Protein AF-A0A1Q8ZYP6-F1 (afdb_monomer)

Secondary structure (DSSP, 8-state):
--S-TTTTTTEEEEEEEPTTSS-EEEEEEE-STT--EEEEE-SS------SS------SS------SS------SS------SS-EEEEES--GGGTTT---PPTTSTHHHHHHHHHHHT---SS----EEEEESS------SS------SS------SS------SS------SS------SS------SSEEEEEETTEEEEEETTS-EEEE-S------S-----

Solvent-accessible surface area (backbone atoms only — not comparable to full-atom values): 16659 Å² total; per-residue (Å²): 124,101,66,65,79,72,86,47,74,52,54,49,76,54,70,48,70,40,80,99,58,86,59,44,37,36,43,34,42,34,66,45,88,96,61,64,40,81,46,81,45,59,77,80,73,83,85,86,88,70,95,79,82,84,85,87,86,71,96,75,55,87,71,86,88,75,98,81,80,87,85,86,85,69,97,74,85,84,88,85,87,72,68,48,63,47,78,49,77,47,72,88,48,82,92,47,72,88,71,66,79,75,72,64,91,91,60,68,55,60,59,52,50,25,54,56,53,56,77,66,70,82,69,94,74,52,84,44,52,81,45,81,47,65,64,72,86,86,85,86,87,75,93,85,77,90,86,85,88,73,95,82,78,88,87,88,88,73,95,73,87,87,87,86,87,70,101,66,90,86,86,86,86,74,94,84,79,86,86,86,88,70,96,72,86,88,87,84,89,70,84,58,65,47,76,48,79,57,92,82,27,38,40,39,40,40,70,87,69,54,74,47,80,48,48,95,74,83,87,85,84,66,101,72,81,87,90,128

pLDDT: mean 86.48, std 12.46, range [45.75, 98.44]

InterPro domains:
  IPR054030 Gp5/Type VI secretion system Vgr, C-terminal trimerisation domain [PF22178] (12-92)

Nearest PDB structures (foldseek):
  6h3n-assembly1_B  TM=5.385E-01  e=9.749E-08  Pseudomonas aeruginosa PAO1
  7z4b-assembly1_EA  TM=2.232E-01  e=1.076E-01  Escherichia phage vB_EcoP_SU10

Structure (mmCIF, N/CA/C/O backbone):
data_AF-A0A1Q8ZYP6-F1
#
_entry.id   AF-A0A1Q8ZYP6-F1
#
loop_
_atom_site.group_PDB
_atom_site.id
_atom_site.type_symbol
_atom_site.label_atom_id
_atom_site.label_alt_id
_atom_site.label_comp_id
_atom_site.label_asym_id
_atom_site.label_entity_id
_atom_site.label_seq_id
_atom_site.pdbx_PDB_ins_code
_atom_site.Cartn_x
_atom_site.Cartn_y
_atom_site.Cartn_z
_atom_site.occupancy
_atom_site.B_iso_or_equiv
_atom_site.auth_seq_id
_atom_site.auth_comp_id
_atom_site.auth_asym_id
_atom_site.auth_atom_id
_atom_site.pdbx_PDB_model_num
ATOM 1 N N . MET A 1 1 ? -30.809 -8.154 46.762 1.00 60.69 1 MET A N 1
ATOM 2 C CA . MET A 1 1 ? -29.443 -8.014 46.214 1.00 60.69 1 MET A CA 1
ATOM 3 C C . MET A 1 1 ? -29.401 -8.719 44.864 1.00 60.69 1 MET A C 1
ATOM 5 O O . MET A 1 1 ? -30.009 -9.775 44.770 1.00 60.69 1 MET A O 1
ATOM 9 N N . PRO A 1 2 ? -28.775 -8.151 43.820 1.00 72.81 2 PRO A N 1
ATOM 10 C CA . PRO A 1 2 ? -28.744 -8.742 42.474 1.00 72.81 2 PRO A CA 1
ATOM 11 C C . PRO A 1 2 ? -27.883 -10.014 42.342 1.00 72.81 2 PRO A C 1
ATOM 13 O O . PRO A 1 2 ? -27.975 -10.680 41.314 1.00 72.81 2 PRO A O 1
ATOM 16 N N . TYR A 1 3 ? -27.078 -10.345 43.357 1.00 78.44 3 TYR A N 1
ATOM 17 C CA . TYR A 1 3 ? -26.270 -11.563 43.443 1.00 78.44 3 TYR A CA 1
ATOM 18 C C . TYR A 1 3 ? -26.328 -12.146 44.864 1.00 78.44 3 TYR A C 1
ATOM 20 O O . TYR A 1 3 ? -26.452 -11.391 45.833 1.00 78.44 3 TYR A O 1
ATOM 28 N N . ASP A 1 4 ? -26.217 -13.473 44.976 1.00 80.69 4 ASP A N 1
ATOM 29 C CA . ASP A 1 4 ? -26.298 -14.199 46.248 1.00 80.69 4 ASP A CA 1
ATOM 30 C C . ASP A 1 4 ? -24.969 -14.183 47.022 1.00 80.69 4 ASP A C 1
ATOM 32 O O . ASP A 1 4 ? -23.876 -14.299 46.450 1.00 80.69 4 ASP A O 1
ATOM 36 N N . LEU A 1 5 ? -25.077 -14.072 48.348 1.00 76.38 5 LEU A N 1
ATOM 37 C CA . LEU A 1 5 ? -23.975 -14.217 49.301 1.00 76.38 5 LEU A CA 1
ATOM 38 C C . LEU A 1 5 ? -23.931 -15.658 49.840 1.00 76.38 5 LEU A C 1
ATOM 40 O O . LEU A 1 5 ? -24.984 -16.285 49.955 1.00 76.38 5 LEU A O 1
ATOM 44 N N . PRO A 1 6 ? -22.746 -16.196 50.194 1.00 80.44 6 PRO A N 1
ATOM 45 C CA . PRO A 1 6 ? -21.434 -15.535 50.266 1.00 80.44 6 PRO A CA 1
ATOM 46 C C . PRO A 1 6 ? -20.612 -15.588 48.967 1.00 80.44 6 PRO A C 1
ATOM 48 O O . PRO A 1 6 ? -19.521 -15.027 48.919 1.00 80.44 6 PRO A O 1
ATOM 51 N N . ALA A 1 7 ? -21.111 -16.248 47.919 1.00 79.94 7 ALA A N 1
ATOM 52 C CA . ALA A 1 7 ? -20.354 -16.508 46.691 1.00 79.94 7 ALA A CA 1
ATOM 53 C C . ALA A 1 7 ? -19.883 -15.238 45.950 1.00 79.94 7 ALA A C 1
ATOM 55 O O . ALA A 1 7 ? -18.897 -15.295 45.228 1.00 79.94 7 ALA A O 1
ATOM 56 N N . ASN A 1 8 ? -20.558 -14.098 46.135 1.00 79.88 8 ASN A N 1
ATOM 57 C CA . ASN A 1 8 ? -20.222 -12.816 45.500 1.00 79.88 8 ASN A CA 1
ATOM 58 C C . ASN A 1 8 ? -19.789 -11.749 46.522 1.00 79.88 8 ASN A C 1
ATOM 60 O O . ASN A 1 8 ? -20.080 -10.568 46.351 1.00 79.88 8 ASN A O 1
ATOM 64 N N . LYS A 1 9 ? -19.137 -12.167 47.616 1.00 85.69 9 LYS A N 1
ATOM 65 C CA . LYS A 1 9 ? -18.740 -11.286 48.733 1.00 85.69 9 LYS A CA 1
ATOM 66 C C . LYS A 1 9 ? -17.783 -10.145 48.347 1.00 85.69 9 LYS A C 1
ATOM 68 O O . LYS A 1 9 ? -17.693 -9.180 49.095 1.00 85.69 9 LYS A O 1
ATOM 73 N N . THR A 1 10 ? -17.088 -10.259 47.217 1.00 87.94 10 THR A N 1
ATOM 74 C CA . THR A 1 10 ? -16.121 -9.283 46.67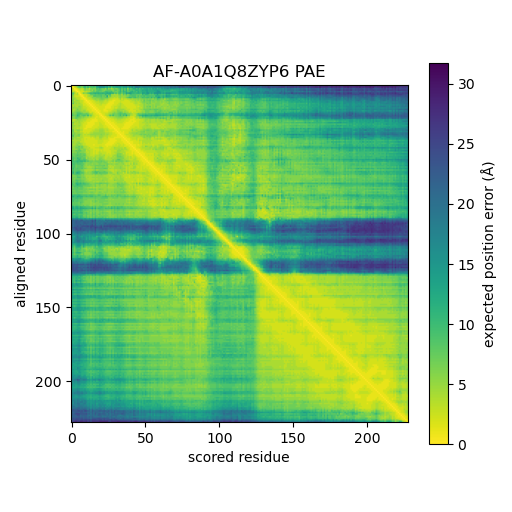9 1.00 87.94 10 THR A CA 1
ATOM 75 C C . THR A 1 10 ? -16.707 -8.375 45.594 1.00 87.94 10 THR A C 1
ATOM 77 O O . THR A 1 10 ? -15.986 -7.557 45.031 1.00 87.94 10 THR A O 1
ATOM 80 N N . LYS A 1 11 ? -18.012 -8.491 45.292 1.00 89.62 11 LYS A N 1
ATOM 81 C CA . LYS A 1 11 ? -18.669 -7.687 44.253 1.00 89.62 11 LYS A CA 1
ATOM 82 C C . LYS A 1 11 ? -19.444 -6.509 44.823 1.00 89.62 11 LYS A C 1
ATOM 84 O O . LYS A 1 11 ? -20.365 -6.687 45.621 1.00 89.62 11 LYS A O 1
ATOM 89 N N . SER A 1 12 ? -19.173 -5.326 44.283 1.00 91.88 12 SER A N 1
ATOM 90 C CA . SER A 1 12 ? -19.984 -4.122 44.481 1.00 91.88 12 SER A CA 1
ATOM 91 C C . SER A 1 12 ? -20.777 -3.818 43.213 1.00 91.88 12 SER A C 1
ATOM 93 O O . SER A 1 12 ? -20.198 -3.676 42.139 1.00 91.88 12 SER A O 1
ATOM 95 N N . VAL A 1 13 ? -22.109 -3.732 43.315 1.00 90.81 13 VAL A N 1
ATOM 96 C CA . VAL A 1 13 ? -23.007 -3.647 42.147 1.00 90.81 13 VAL A CA 1
ATOM 97 C C . VAL A 1 13 ? -23.991 -2.494 42.288 1.00 90.81 13 VAL A C 1
ATOM 99 O O . VAL A 1 13 ? -24.824 -2.484 43.193 1.00 90.81 13 VAL A O 1
ATOM 102 N N . PHE A 1 14 ? -23.963 -1.575 41.326 1.00 92.56 14 PHE A N 1
ATOM 103 C CA . PHE A 1 14 ? -24.990 -0.561 41.123 1.00 92.56 14 PHE A CA 1
ATOM 104 C C . PHE A 1 14 ? -25.823 -0.927 39.888 1.00 92.56 14 PHE A C 1
ATOM 106 O O . PHE A 1 14 ? -25.417 -0.687 38.750 1.00 92.56 14 PHE A O 1
ATOM 113 N N . ARG A 1 15 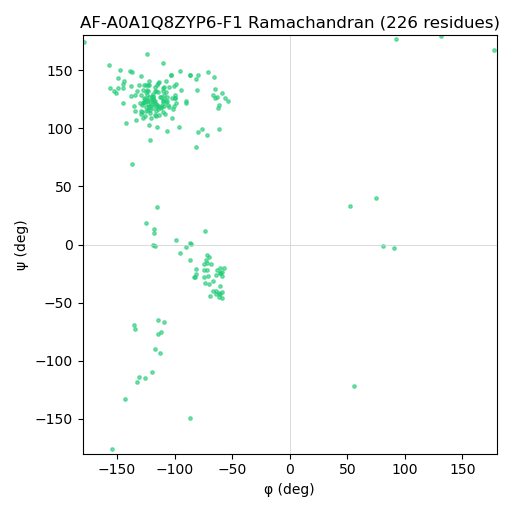? -26.988 -1.555 40.109 1.00 91.62 15 ARG A N 1
ATOM 114 C CA . ARG A 1 15 ? -27.901 -2.016 39.047 1.00 91.62 15 ARG A CA 1
ATOM 115 C C . ARG A 1 15 ? -29.250 -1.307 39.133 1.00 91.62 15 ARG A C 1
ATOM 117 O O . ARG A 1 15 ? -29.852 -1.237 40.202 1.00 91.62 15 ARG A O 1
ATOM 124 N N . THR A 1 16 ? -29.763 -0.863 37.987 1.00 92.25 16 THR A N 1
ATOM 125 C CA . THR A 1 16 ? -31.121 -0.311 37.842 1.00 92.25 16 THR A CA 1
ATOM 126 C C . THR A 1 16 ? -31.908 -1.095 36.792 1.00 92.25 16 THR A C 1
ATOM 128 O O . THR A 1 16 ? -31.369 -1.447 35.744 1.00 92.25 16 THR A O 1
ATOM 131 N N . ASN A 1 17 ? -33.183 -1.392 37.063 1.00 92.69 17 ASN A N 1
ATOM 132 C CA . ASN A 1 17 ? -34.057 -2.083 36.107 1.00 92.69 17 ASN A CA 1
ATOM 133 C C . ASN A 1 17 ? -34.596 -1.105 35.061 1.00 92.69 17 ASN A C 1
ATOM 135 O O . ASN A 1 17 ? -34.909 0.045 35.376 1.00 92.69 17 ASN A O 1
ATOM 139 N N . THR A 1 18 ? -34.785 -1.576 33.829 1.00 92.44 18 THR A N 1
ATOM 140 C CA . THR A 1 18 ? -35.479 -0.797 32.801 1.00 92.44 18 THR A CA 1
ATOM 141 C C . THR A 1 18 ? -36.913 -0.499 33.246 1.00 92.44 18 THR A C 1
ATOM 143 O O . THR A 1 18 ? -37.718 -1.404 33.464 1.00 92.44 18 THR A O 1
ATOM 146 N N . HIS A 1 19 ? -37.258 0.784 33.364 1.00 91.31 19 HIS A N 1
ATOM 147 C CA . HIS A 1 19 ? -38.616 1.197 33.704 1.00 91.31 19 HIS A CA 1
ATOM 148 C C . HIS A 1 19 ? -39.588 0.833 32.572 1.00 91.31 19 HIS A C 1
ATOM 150 O O . HIS A 1 19 ? -39.344 1.178 31.418 1.00 91.31 19 HIS A O 1
ATOM 156 N N . LYS A 1 20 ? -40.696 0.152 32.904 1.00 91.44 20 LYS A N 1
ATOM 157 C CA . LYS A 1 20 ? -41.735 -0.278 31.942 1.00 91.44 20 LYS A CA 1
ATOM 158 C C . LYS A 1 20 ? -41.180 -1.070 30.744 1.00 91.44 20 LYS A C 1
ATOM 160 O O . LYS A 1 20 ? -41.720 -1.003 29.643 1.00 91.44 20 LYS A O 1
ATOM 165 N N . GLY A 1 21 ? -40.116 -1.839 30.959 1.00 88.31 21 GLY A N 1
ATOM 166 C CA . GLY A 1 21 ? -39.494 -2.664 29.931 1.00 88.31 21 GLY A CA 1
ATOM 167 C C . GLY A 1 21 ? -38.761 -3.859 30.526 1.00 88.31 21 GLY A C 1
ATOM 168 O O . GLY A 1 21 ? -38.805 -4.103 31.730 1.00 88.31 21 GLY A O 1
ATOM 169 N N . ARG A 1 22 ? -38.089 -4.618 29.661 1.00 89.50 22 ARG A N 1
ATOM 170 C CA . ARG A 1 22 ? -37.187 -5.705 30.059 1.00 89.50 22 ARG A CA 1
ATOM 171 C C . ARG A 1 22 ? -35.750 -5.230 29.872 1.00 89.50 22 ARG A C 1
ATOM 173 O O . ARG A 1 22 ? -35.454 -4.640 28.838 1.00 89.50 22 ARG A O 1
ATOM 180 N N . GLY A 1 23 ? -34.886 -5.501 30.846 1.00 91.19 23 GLY A N 1
ATOM 181 C CA . GLY A 1 23 ? -33.477 -5.104 30.805 1.00 91.19 23 GLY A CA 1
ATOM 182 C C . GLY A 1 23 ? -32.999 -4.427 32.087 1.00 91.19 23 GLY A C 1
ATOM 183 O O . GLY A 1 23 ? -33.764 -4.259 33.042 1.00 91.19 23 GLY A O 1
ATOM 184 N N . PHE A 1 24 ? -31.722 -4.050 32.105 1.00 93.56 24 PHE A N 1
ATOM 185 C CA . PHE A 1 24 ? -31.092 -3.351 33.226 1.00 93.56 24 PHE A CA 1
ATOM 186 C C . PHE A 1 24 ? -29.850 -2.576 32.774 1.00 93.56 24 PHE A C 1
ATOM 188 O O . PHE A 1 24 ? -29.199 -2.970 31.814 1.00 93.56 24 PHE A O 1
ATOM 195 N N . ASN A 1 25 ? -29.477 -1.520 33.495 1.00 92.00 25 ASN A N 1
ATOM 196 C CA . ASN A 1 25 ? -28.133 -0.940 33.421 1.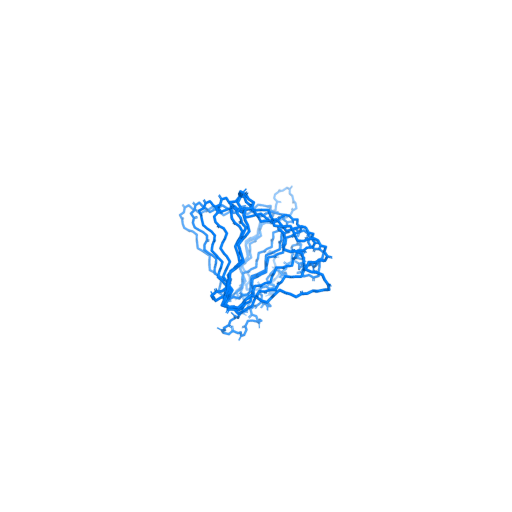00 92.00 25 ASN A CA 1
ATOM 197 C C . ASN A 1 25 ? -27.341 -1.379 34.654 1.00 92.00 25 ASN A C 1
ATOM 199 O O . ASN A 1 25 ? -27.923 -1.533 35.732 1.00 92.00 25 ASN A O 1
ATOM 203 N N . GLU A 1 26 ? -26.036 -1.591 34.508 1.00 93.56 26 GLU A N 1
ATOM 204 C CA . GLU A 1 26 ? -25.186 -2.072 35.601 1.00 93.56 26 GLU A CA 1
ATOM 205 C C . GLU A 1 26 ? -23.791 -1.469 35.547 1.00 93.56 26 GLU A C 1
ATOM 207 O O . GLU A 1 26 ? -23.157 -1.456 34.495 1.00 93.56 26 GLU A O 1
ATOM 212 N N . LEU A 1 27 ? -23.315 -1.037 36.709 1.00 95.06 27 LEU A N 1
ATOM 213 C CA . LEU A 1 27 ? -21.908 -0.826 37.001 1.00 95.06 27 LEU A CA 1
ATOM 214 C C . LEU A 1 27 ? -21.519 -1.803 38.112 1.00 95.06 27 LEU A C 1
ATOM 216 O O . LEU A 1 27 ? -22.105 -1.765 39.195 1.00 95.06 27 LEU A O 1
ATOM 220 N N . THR A 1 28 ? -20.546 -2.664 37.841 1.00 93.50 28 THR A N 1
ATOM 221 C CA . THR A 1 28 ? -20.057 -3.668 38.791 1.00 93.50 28 THR A CA 1
ATOM 222 C C . THR A 1 28 ? -18.551 -3.559 38.952 1.00 93.50 28 THR A C 1
ATOM 224 O O . THR A 1 28 ? -17.839 -3.436 37.957 1.00 93.50 28 THR A O 1
ATOM 227 N N . PHE A 1 29 ? -18.094 -3.657 40.197 1.00 94.31 29 PHE A N 1
ATOM 228 C CA . PHE A 1 29 ? -16.700 -3.811 40.599 1.00 94.31 29 PHE A CA 1
ATOM 229 C C . PHE A 1 29 ? -16.536 -5.205 41.210 1.00 94.31 29 PHE A C 1
ATOM 231 O O . PHE A 1 29 ? -17.315 -5.589 42.083 1.00 94.31 29 PHE A O 1
ATOM 238 N N . GLU A 1 30 ? -15.575 -5.968 40.707 1.00 92.44 30 GLU A N 1
ATOM 239 C CA . GLU A 1 30 ? -15.081 -7.219 41.278 1.00 92.44 30 GLU A CA 1
ATOM 240 C C . GLU A 1 30 ? -13.668 -6.959 41.793 1.00 92.44 30 GLU A C 1
ATOM 242 O O . GLU A 1 30 ? -12.825 -6.534 41.002 1.00 92.44 30 GLU A O 1
ATOM 247 N N . ASP A 1 31 ? -13.443 -7.220 43.080 1.00 92.19 31 ASP A N 1
ATOM 248 C CA . ASP A 1 31 ? -12.179 -6.954 43.782 1.00 92.19 31 ASP A CA 1
ATOM 249 C C . ASP A 1 31 ? -11.518 -8.246 44.313 1.00 92.19 31 ASP A C 1
ATOM 251 O O . ASP A 1 31 ? -10.616 -8.202 45.151 1.00 92.19 31 ASP A O 1
ATOM 255 N N . GLU A 1 32 ? -11.974 -9.425 43.869 1.00 90.44 32 GLU A N 1
ATOM 256 C CA . GLU A 1 32 ? -11.282 -10.689 44.145 1.00 90.44 32 GLU A CA 1
ATOM 257 C C . GLU A 1 32 ? -9.905 -10.699 43.461 1.00 90.44 32 GLU A C 1
ATOM 259 O O . GLU A 1 32 ? -9.801 -10.514 42.246 1.00 90.44 32 GLU A O 1
ATOM 264 N N . ASN A 1 33 ? -8.857 -10.966 44.243 1.00 88.44 33 ASN A N 1
ATOM 265 C CA . ASN A 1 33 ? -7.466 -10.941 43.790 1.00 88.44 33 ASN A CA 1
ATOM 266 C C . ASN A 1 33 ? -7.247 -11.823 42.545 1.00 88.44 33 ASN A C 1
ATOM 268 O O . ASN A 1 33 ? -7.520 -13.027 42.568 1.00 88.44 33 ASN A O 1
ATOM 272 N N . GLY A 1 34 ? -6.731 -11.228 41.468 1.00 86.44 34 GLY A N 1
ATOM 273 C CA . GLY A 1 34 ? -6.473 -11.893 40.187 1.00 86.44 34 GLY A CA 1
ATOM 274 C C . GLY A 1 34 ? -7.696 -12.044 39.275 1.00 86.44 34 GLY A C 1
ATOM 275 O O . GLY A 1 34 ? -7.564 -12.575 38.171 1.00 86.44 34 GLY A O 1
ATOM 276 N N . ASN A 1 35 ? -8.874 -11.590 39.708 1.00 86.44 35 ASN A N 1
ATOM 277 C CA . ASN A 1 35 ? -10.112 -11.573 38.927 1.00 86.44 35 ASN A CA 1
ATOM 278 C C . ASN A 1 35 ? -10.732 -10.167 38.863 1.00 86.44 35 ASN A C 1
ATOM 280 O O . ASN A 1 35 ? -11.917 -10.035 38.539 1.00 86.44 35 ASN A O 1
ATOM 284 N N . GLU A 1 36 ? -9.947 -9.127 39.158 1.00 91.94 36 GLU A N 1
ATOM 285 C CA . GLU A 1 36 ? -10.425 -7.757 39.262 1.00 91.94 36 GLU A CA 1
ATOM 286 C C . GLU A 1 36 ? -11.066 -7.297 37.953 1.00 91.94 36 GLU A C 1
ATOM 288 O O . GLU A 1 36 ? -10.508 -7.441 36.857 1.00 91.94 36 GLU A O 1
ATOM 293 N N . LYS A 1 37 ? -12.271 -6.733 38.049 1.00 89.62 37 LYS A N 1
ATOM 294 C CA . LYS A 1 37 ? -13.036 -6.338 36.866 1.00 89.62 37 LYS A CA 1
ATOM 295 C C . LYS A 1 37 ? -13.973 -5.183 37.162 1.00 89.62 37 LYS A C 1
ATOM 297 O O . LYS A 1 37 ? -14.806 -5.254 38.059 1.00 89.62 37 LYS A O 1
ATOM 302 N N . ILE A 1 38 ? -13.938 -4.181 36.287 1.00 92.56 38 ILE A N 1
ATOM 303 C CA . ILE A 1 38 ? -15.015 -3.199 36.157 1.00 92.56 38 ILE A CA 1
ATOM 304 C C . ILE A 1 38 ? -15.883 -3.600 34.965 1.00 92.56 38 ILE A C 1
ATOM 306 O O . ILE A 1 38 ? -15.392 -3.804 33.853 1.00 92.56 38 ILE A O 1
ATOM 310 N N . TYR A 1 39 ? -17.186 -3.727 35.193 1.00 88.31 39 TYR A N 1
ATOM 311 C CA . TYR A 1 39 ? -18.174 -4.024 34.163 1.00 88.31 39 TYR A CA 1
ATOM 312 C C . TYR A 1 39 ? -19.179 -2.883 34.062 1.00 88.31 39 TYR A C 1
ATOM 314 O O . TYR A 1 39 ? -19.806 -2.525 35.054 1.00 88.31 39 TYR A O 1
ATOM 322 N N . VAL A 1 40 ? -19.345 -2.344 32.852 1.00 92.88 40 VAL A N 1
ATOM 323 C CA . VAL A 1 40 ? -20.369 -1.346 32.534 1.00 92.88 40 VAL A CA 1
ATOM 324 C C . VAL A 1 40 ? -21.301 -1.925 31.480 1.00 92.88 40 VAL A C 1
ATOM 326 O O . VAL A 1 40 ? -20.870 -2.264 30.378 1.00 92.88 40 VAL A O 1
ATOM 329 N N . HIS A 1 41 ? -22.583 -2.009 31.814 1.00 90.44 41 HIS A N 1
ATOM 330 C CA . HIS A 1 41 ? -23.652 -2.399 30.909 1.00 90.44 41 HIS A CA 1
ATOM 331 C C . HIS A 1 41 ? -24.607 -1.236 30.684 1.00 90.44 41 HIS A C 1
ATOM 333 O O . HIS A 1 41 ? -25.272 -0.780 31.618 1.00 90.44 41 HIS A O 1
ATOM 339 N N . ALA A 1 42 ? -24.715 -0.823 29.426 1.00 90.50 42 ALA A N 1
ATOM 340 C CA . ALA A 1 42 ? -25.775 0.048 28.954 1.00 90.50 42 ALA A CA 1
ATOM 341 C C . ALA A 1 42 ? -26.770 -0.778 28.129 1.00 90.50 42 ALA A C 1
ATOM 343 O O . ALA A 1 42 ? -26.398 -1.360 27.112 1.00 90.50 42 ALA A O 1
ATOM 344 N N . GLN A 1 43 ? -28.037 -0.815 28.547 1.00 88.12 43 GLN A N 1
ATOM 345 C CA . GLN A 1 43 ? -29.089 -1.607 27.892 1.00 88.12 43 GLN A CA 1
ATOM 346 C C . GLN A 1 43 ? -29.393 -1.146 26.457 1.00 88.12 43 GLN A C 1
ATOM 348 O O . GLN A 1 43 ? -29.921 -1.920 25.654 1.00 88.12 43 GLN A O 1
ATOM 353 N N . LYS A 1 44 ? -29.130 0.129 26.158 1.00 87.69 44 LYS A N 1
ATOM 354 C CA . LYS A 1 44 ? -29.426 0.739 24.863 1.00 87.6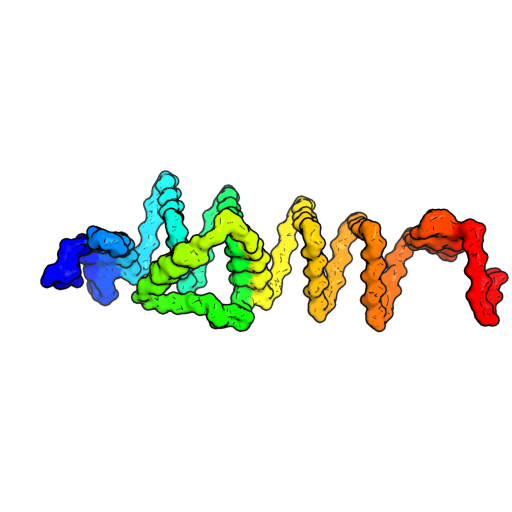9 44 LYS A CA 1
ATOM 355 C C . LYS A 1 44 ? -28.256 1.588 24.375 1.00 87.69 44 LYS A C 1
ATOM 357 O O . LYS A 1 44 ? -27.575 1.182 23.441 1.00 87.69 44 LYS A O 1
ATOM 362 N N . ASP A 1 45 ? -28.007 2.709 25.045 1.00 87.81 45 ASP A N 1
ATOM 363 C CA . ASP A 1 45 ? -27.041 3.718 24.616 1.00 87.81 45 ASP A CA 1
ATOM 364 C C . ASP A 1 45 ? -25.994 3.941 25.721 1.00 87.81 45 ASP A C 1
ATOM 366 O O . ASP A 1 45 ? -26.350 4.096 26.889 1.00 87.81 45 ASP A O 1
ATOM 370 N N . HIS A 1 46 ? -24.708 3.945 25.354 1.00 92.44 46 HIS A N 1
ATOM 371 C CA . HIS A 1 46 ? -23.601 4.372 26.214 1.00 92.44 46 HIS A CA 1
ATOM 372 C C . HIS A 1 46 ? -22.973 5.607 25.574 1.00 92.44 46 HIS A C 1
ATOM 374 O O . HIS A 1 46 ? -22.334 5.503 24.528 1.00 92.44 46 HIS A O 1
ATOM 380 N N . GLU A 1 47 ? -23.139 6.762 26.210 1.00 84.81 47 GLU A N 1
ATOM 381 C CA . GLU A 1 47 ? -22.507 8.010 25.795 1.00 84.81 47 GLU A CA 1
ATOM 382 C C . GLU A 1 47 ? -21.428 8.406 26.801 1.00 84.81 47 GLU A C 1
ATOM 384 O O . GLU A 1 47 ? -21.651 8.379 28.011 1.00 84.81 47 GLU A O 1
ATOM 389 N N . VAL A 1 48 ? -20.249 8.760 26.292 1.00 91.31 48 VAL A N 1
ATOM 390 C CA . VAL A 1 48 ? -19.156 9.314 27.090 1.00 91.31 48 VAL A CA 1
ATOM 391 C C . VAL A 1 48 ? -18.836 10.684 26.517 1.00 91.31 48 VAL A C 1
ATOM 393 O O . VAL A 1 48 ? -18.283 10.787 25.423 1.00 91.31 48 VAL A O 1
ATOM 396 N N . HIS A 1 49 ? -19.189 11.727 27.260 1.00 81.88 49 HIS A N 1
ATOM 397 C CA . HIS A 1 49 ? -18.842 13.101 26.930 1.00 81.88 49 HIS A CA 1
ATOM 398 C C . HIS A 1 49 ? -17.672 13.552 27.804 1.00 81.88 49 HIS A C 1
ATOM 400 O O . HIS A 1 49 ? -17.728 13.443 29.029 1.00 81.88 49 HIS A O 1
ATOM 406 N N . VAL A 1 50 ? -16.604 14.040 27.176 1.00 87.75 50 VAL A N 1
ATOM 407 C CA . VAL A 1 50 ? -15.427 14.573 27.868 1.00 87.75 50 VAL A CA 1
ATOM 408 C C . VAL A 1 50 ? -15.144 15.959 27.305 1.00 87.75 50 VAL A C 1
ATOM 410 O O . VAL A 1 50 ? -14.792 16.080 26.138 1.00 87.75 50 VAL A O 1
ATOM 413 N N . GLU A 1 51 ? -15.299 16.996 28.127 1.00 76.75 51 GLU A N 1
ATOM 414 C CA . GLU A 1 51 ? -15.175 18.395 27.683 1.00 76.75 51 GLU A CA 1
ATOM 415 C C . GLU A 1 51 ? -13.728 18.832 27.422 1.00 76.75 51 GLU A C 1
ATOM 417 O O . GLU A 1 51 ? -13.484 19.728 26.619 1.00 76.75 51 GLU A O 1
ATOM 422 N N . ASN A 1 52 ? -12.766 18.218 28.115 1.00 87.00 52 ASN A N 1
ATOM 423 C CA . ASN A 1 52 ? -11.360 18.606 28.050 1.00 87.00 52 ASN A CA 1
ATOM 424 C C . ASN A 1 52 ? -10.494 17.475 27.484 1.00 87.00 52 ASN A C 1
ATOM 426 O O . ASN A 1 52 ? -10.318 17.370 26.275 1.00 87.00 52 ASN A O 1
ATOM 430 N N . ASN A 1 53 ? -9.981 16.595 28.350 1.00 66.75 53 ASN A N 1
ATOM 431 C CA . ASN A 1 53 ? -9.036 15.555 27.956 1.00 66.75 53 ASN A CA 1
ATOM 432 C C . ASN A 1 53 ? -9.540 14.173 28.357 1.00 66.75 53 ASN A C 1
ATOM 434 O O . ASN A 1 53 ? -9.880 13.943 29.517 1.00 66.75 53 ASN A O 1
ATOM 438 N N . ALA A 1 54 ? -9.506 13.239 27.409 1.00 89.31 54 ALA A N 1
ATOM 439 C CA . ALA A 1 54 ? -9.659 11.817 27.666 1.00 89.31 54 ALA A CA 1
ATOM 440 C C . ALA A 1 54 ? -8.359 11.112 27.275 1.00 89.31 54 ALA A C 1
ATOM 442 O O . ALA A 1 54 ? -7.830 11.329 26.186 1.00 89.31 54 ALA A O 1
ATOM 443 N N . ALA A 1 55 ? -7.854 10.249 28.149 1.00 79.50 55 ALA A N 1
ATOM 444 C CA . ALA A 1 55 ? -6.714 9.393 27.858 1.00 79.50 55 ALA A CA 1
ATOM 445 C C . ALA A 1 55 ? -7.108 7.942 28.122 1.00 79.50 55 ALA A C 1
ATOM 447 O O . ALA A 1 55 ? -7.756 7.634 29.121 1.00 79.50 55 ALA A O 1
ATOM 448 N N . LYS A 1 56 ? -6.707 7.046 27.220 1.00 92.25 56 LYS A N 1
ATOM 449 C CA . LYS A 1 56 ? -6.899 5.607 27.371 1.00 92.25 56 LYS A CA 1
ATOM 450 C C . LYS A 1 56 ? -5.561 4.920 27.179 1.00 92.25 56 LYS A C 1
ATOM 452 O O . LYS A 1 56 ? -4.950 5.031 26.121 1.00 92.25 56 LYS A O 1
ATOM 457 N N . ARG A 1 57 ? -5.137 4.185 28.199 1.00 80.75 57 ARG A N 1
ATOM 458 C CA . ARG A 1 57 ? -3.980 3.298 28.156 1.00 80.75 57 ARG A CA 1
ATOM 459 C C . ARG A 1 57 ? -4.449 1.898 28.517 1.00 80.75 57 ARG A C 1
ATOM 461 O O . ARG A 1 57 ? -5.257 1.732 29.424 1.00 80.75 57 ARG A O 1
ATOM 468 N N . VAL A 1 58 ? -3.958 0.914 27.780 1.00 89.88 58 VAL A N 1
ATOM 469 C CA . VAL A 1 58 ? -4.173 -0.503 28.063 1.00 89.88 58 VAL A CA 1
ATOM 470 C C . VAL A 1 58 ? -2.793 -1.143 28.047 1.00 89.88 58 VAL A C 1
ATOM 472 O O . VAL A 1 58 ? -2.140 -1.124 27.010 1.00 89.88 58 VAL A O 1
ATOM 475 N N . ASP A 1 59 ? -2.330 -1.644 29.192 1.00 83.31 59 ASP A N 1
ATOM 476 C CA . ASP A 1 59 ? -0.954 -2.150 29.336 1.00 83.31 59 ASP A CA 1
ATOM 477 C C . ASP A 1 59 ? -0.732 -3.509 28.670 1.00 83.31 59 ASP A C 1
ATOM 479 O O . ASP A 1 59 ? 0.398 -3.873 28.360 1.00 83.31 59 ASP A O 1
ATOM 483 N N . SER A 1 60 ? -1.812 -4.258 28.461 1.00 86.31 60 SER A N 1
ATOM 484 C CA . SER A 1 60 ? -1.760 -5.613 27.931 1.00 86.31 60 SER A CA 1
ATOM 485 C C . SER A 1 60 ? -2.391 -5.689 26.538 1.00 86.31 60 SER A C 1
ATOM 487 O O . SER A 1 60 ? -1.727 -5.398 25.548 1.00 86.31 60 SER A O 1
ATOM 489 N N . SER A 1 61 ? -3.682 -6.017 26.446 1.00 83.06 61 SER A N 1
ATOM 490 C CA . SER A 1 61 ? -4.367 -6.227 25.166 1.00 83.06 61 SER A CA 1
ATOM 491 C C . SER A 1 61 ? -5.636 -5.390 25.053 1.00 83.06 61 SER A C 1
ATOM 493 O O . SER A 1 61 ? -6.476 -5.392 25.952 1.00 83.06 61 SER A O 1
ATOM 495 N N . TYR A 1 62 ? -5.805 -4.709 23.915 1.00 88.69 62 TYR A N 1
ATOM 496 C CA . TYR A 1 62 ? -7.042 -4.017 23.550 1.00 88.69 62 TYR A CA 1
ATOM 497 C C . TYR A 1 62 ? -7.774 -4.777 22.446 1.00 88.69 62 TYR A C 1
ATOM 499 O O . TYR A 1 62 ? -7.207 -5.043 21.388 1.00 88.69 62 TYR A O 1
ATOM 507 N N . VAL A 1 63 ? -9.050 -5.089 22.674 1.00 84.50 63 VAL A N 1
ATOM 508 C CA . VAL A 1 63 ? -9.911 -5.741 21.684 1.00 84.50 63 VAL A CA 1
ATOM 509 C C . VAL A 1 63 ? -11.203 -4.947 21.559 1.00 84.50 63 VAL A C 1
ATOM 511 O O . VAL A 1 63 ? -11.874 -4.662 22.549 1.00 84.50 63 VAL A O 1
ATOM 514 N N . GLU A 1 64 ? -11.561 -4.616 20.323 1.00 88.88 64 GLU A N 1
ATOM 515 C CA . GLU A 1 64 ? -12.778 -3.890 19.981 1.00 88.88 64 GLU A CA 1
ATOM 516 C C . GLU A 1 64 ? -13.560 -4.682 18.929 1.00 88.88 64 GLU A C 1
ATOM 518 O O . GLU A 1 64 ? -13.021 -5.044 17.884 1.00 88.88 64 GLU A O 1
ATOM 523 N N . SER A 1 65 ? -14.836 -4.958 19.205 1.00 84.06 65 SER A N 1
ATOM 524 C CA . SER A 1 65 ? -15.745 -5.625 18.271 1.00 84.06 65 SER A CA 1
ATOM 525 C C . SER A 1 65 ? -16.972 -4.753 18.044 1.00 84.06 65 SER A C 1
ATOM 527 O O . SER A 1 65 ? -17.648 -4.360 18.992 1.00 84.06 65 SER A O 1
ATOM 529 N N . ILE A 1 66 ? -17.250 -4.436 16.780 1.00 86.56 66 ILE A N 1
ATOM 530 C CA . ILE A 1 66 ? -18.330 -3.533 16.382 1.00 86.56 66 ILE A CA 1
ATOM 531 C C . ILE A 1 66 ? -19.245 -4.286 15.424 1.00 86.56 66 ILE A C 1
ATOM 533 O O . ILE A 1 66 ? -18.838 -4.659 14.327 1.00 86.56 66 ILE A O 1
ATOM 537 N N . GLY A 1 67 ? -20.495 -4.503 15.836 1.00 82.75 67 GLY A N 1
ATOM 538 C CA . GLY A 1 67 ? -21.443 -5.334 15.087 1.00 82.75 67 GLY A CA 1
ATOM 539 C C . GLY A 1 67 ? -21.962 -4.717 13.784 1.00 82.75 67 GLY A C 1
ATOM 540 O O . GLY A 1 67 ? -22.524 -5.440 12.965 1.00 82.75 67 GLY A O 1
ATOM 541 N N . ARG A 1 68 ? -21.803 -3.399 13.583 1.00 83.75 68 ARG A N 1
ATOM 542 C CA . ARG A 1 68 ? -22.309 -2.707 12.385 1.00 83.75 68 ARG A CA 1
ATOM 543 C C . ARG A 1 68 ? -21.312 -1.743 11.750 1.00 83.75 68 ARG A C 1
ATOM 545 O O . ARG A 1 68 ? -20.811 -2.021 10.667 1.00 83.75 68 ARG A O 1
ATOM 552 N N . SER A 1 69 ? -21.059 -0.593 12.372 1.00 80.69 69 SER A N 1
ATOM 553 C CA . SER A 1 69 ? -20.264 0.474 11.751 1.00 80.69 69 SER A CA 1
ATOM 554 C C . SER A 1 69 ? -19.420 1.206 12.785 1.00 80.69 69 SER A C 1
ATOM 556 O O . SER A 1 69 ? -19.912 1.516 13.867 1.00 80.69 69 SER A O 1
ATOM 558 N N . LYS A 1 70 ? -18.168 1.501 12.423 1.00 91.44 70 LYS A N 1
ATOM 559 C CA . LYS A 1 70 ? -17.269 2.405 13.146 1.00 91.44 70 LYS A CA 1
ATOM 560 C C . LYS A 1 70 ? -17.092 3.669 12.314 1.00 91.44 70 LYS A C 1
ATOM 562 O O . LYS A 1 70 ? -16.755 3.568 11.138 1.00 91.44 70 LYS A O 1
ATOM 567 N N . TYR A 1 71 ? -17.301 4.830 12.922 1.00 86.12 71 TYR A N 1
ATOM 568 C CA . TYR A 1 71 ? -16.932 6.121 12.350 1.00 86.12 71 TYR A CA 1
ATOM 569 C C . TYR A 1 71 ? -15.831 6.736 13.212 1.00 86.12 71 TYR A C 1
ATOM 571 O O . TYR A 1 71 ? -15.846 6.605 14.436 1.00 86.12 71 TYR A O 1
ATOM 579 N N . THR A 1 72 ? -14.839 7.351 12.580 1.00 93.00 72 THR A N 1
ATOM 580 C CA . THR A 1 72 ? -13.733 8.011 13.274 1.00 93.00 72 THR A CA 1
ATOM 581 C C . THR A 1 72 ? -13.339 9.232 12.464 1.00 93.00 72 THR A C 1
ATOM 583 O O . THR A 1 72 ? -12.984 9.107 11.295 1.00 93.00 72 THR A O 1
ATOM 586 N N . GLU A 1 73 ? -13.410 10.396 13.096 1.00 86.12 73 GLU A N 1
ATOM 587 C CA . GLU A 1 73 ? -12.949 11.660 12.539 1.00 86.12 73 GLU A CA 1
ATOM 588 C C . GLU A 1 73 ? -11.765 12.155 13.363 1.00 86.12 73 GLU A C 1
ATOM 590 O O . GLU A 1 73 ? -11.808 12.168 14.593 1.00 86.12 73 GLU A O 1
ATOM 595 N N . ILE A 1 74 ? -10.690 12.533 12.677 1.00 93.44 74 ILE A N 1
ATOM 596 C CA . ILE A 1 74 ? -9.485 13.088 13.285 1.00 93.44 74 ILE A CA 1
ATOM 597 C C . ILE A 1 74 ? -9.108 14.312 12.455 1.00 93.44 74 ILE A C 1
ATOM 599 O O . ILE A 1 74 ? -8.654 14.176 11.323 1.00 93.44 74 ILE A O 1
ATOM 603 N N . SER A 1 75 ? -9.313 15.512 13.003 1.00 89.19 75 SER A N 1
ATOM 604 C CA . SER A 1 75 ? -9.128 16.767 12.253 1.00 89.19 75 SER A CA 1
ATOM 605 C C . SER A 1 75 ? -7.660 17.144 12.019 1.00 89.19 75 SER A C 1
ATOM 607 O O . SER A 1 75 ? -7.373 18.017 11.205 1.00 89.19 75 SER A O 1
ATOM 609 N N . ARG A 1 76 ? -6.730 16.539 12.767 1.00 91.19 76 ARG A N 1
ATOM 610 C CA . ARG A 1 76 ? -5.282 16.748 12.617 1.00 91.19 76 ARG A CA 1
ATOM 611 C C . ARG A 1 76 ? -4.593 15.430 12.272 1.00 91.19 76 ARG A C 1
ATOM 613 O O . ARG A 1 76 ? -4.781 14.920 11.176 1.00 91.19 76 ARG A O 1
ATOM 620 N N . ASN A 1 77 ? -3.818 14.875 13.198 1.00 72.12 77 ASN A N 1
ATOM 621 C CA . ASN A 1 77 ? -2.929 13.755 12.917 1.00 72.12 77 ASN A CA 1
ATOM 622 C C . ASN A 1 77 ? -3.460 12.460 13.528 1.00 72.12 77 ASN A C 1
ATOM 624 O O . ASN A 1 77 ? -3.947 12.453 14.658 1.00 72.12 77 ASN A O 1
ATOM 628 N N . SER A 1 78 ? -3.317 11.368 12.779 1.00 93.50 78 SER A N 1
ATOM 629 C CA . SER A 1 78 ? -3.506 10.004 13.262 1.00 93.50 78 SER A CA 1
ATOM 630 C C . SER A 1 78 ? -2.220 9.230 13.018 1.00 93.50 78 SER A C 1
ATOM 632 O O . SER A 1 78 ? -1.934 8.829 11.891 1.00 93.50 78 SER A O 1
ATOM 634 N N . ASP A 1 79 ? -1.443 9.039 14.078 1.00 83.06 79 ASP A N 1
ATOM 635 C CA . ASP A 1 79 ? -0.200 8.280 14.027 1.00 83.06 79 ASP A CA 1
ATOM 636 C C . ASP A 1 79 ? -0.458 6.858 14.527 1.00 83.06 79 ASP A C 1
ATOM 638 O O . ASP A 1 79 ? -0.928 6.646 15.645 1.00 83.06 79 ASP A O 1
ATOM 642 N N . THR A 1 80 ? -0.174 5.868 13.679 1.00 89.88 80 THR A N 1
ATOM 643 C CA . THR A 1 80 ? -0.309 4.447 14.018 1.00 89.88 80 THR A CA 1
ATOM 644 C C . THR A 1 80 ? 1.037 3.761 13.850 1.00 89.88 80 THR A C 1
ATOM 646 O O . THR A 1 80 ? 1.547 3.644 12.737 1.00 89.88 80 THR A O 1
ATOM 649 N N . VAL A 1 81 ? 1.596 3.272 14.956 1.00 80.44 81 VAL A N 1
ATOM 650 C CA . VAL A 1 81 ? 2.827 2.476 14.962 1.00 80.44 81 VAL A CA 1
ATOM 651 C C . VAL A 1 81 ? 2.476 1.055 15.371 1.00 80.44 81 VAL A C 1
ATOM 653 O O . VAL A 1 81 ? 1.989 0.819 16.474 1.00 80.44 81 VAL A O 1
ATOM 656 N N . VAL A 1 82 ? 2.732 0.102 14.478 1.00 85.81 82 VAL A N 1
ATOM 657 C CA . VAL A 1 82 ? 2.559 -1.328 14.746 1.00 85.81 82 VAL A CA 1
ATOM 658 C C . VAL A 1 82 ? 3.938 -1.969 14.730 1.00 85.81 82 VAL A C 1
ATOM 660 O O . VAL A 1 82 ? 4.568 -2.036 13.680 1.00 85.81 82 VAL A O 1
ATOM 663 N N . GLY A 1 83 ? 4.416 -2.422 15.893 1.00 77.25 83 GLY A N 1
ATOM 664 C CA . GLY A 1 83 ? 5.687 -3.153 15.976 1.00 77.25 83 GLY A CA 1
ATOM 665 C C . GLY A 1 83 ? 5.594 -4.552 15.358 1.00 77.25 83 GLY A C 1
ATOM 666 O O . GLY A 1 83 ? 6.543 -5.034 14.753 1.00 77.25 83 GLY A O 1
ATOM 667 N N . GLY A 1 84 ? 4.427 -5.190 15.488 1.00 81.25 84 GLY A N 1
ATOM 668 C CA . GLY A 1 84 ? 4.114 -6.492 14.904 1.00 81.25 84 GLY A CA 1
ATOM 669 C C . GLY A 1 84 ? 3.581 -6.422 13.474 1.00 81.25 84 GLY A C 1
ATOM 670 O O . GLY A 1 84 ? 3.905 -5.535 12.692 1.00 81.25 84 GLY A O 1
ATOM 671 N N . SER A 1 85 ? 2.730 -7.384 13.125 1.00 79.81 85 SER A N 1
ATOM 672 C CA . SER A 1 85 ? 2.063 -7.408 11.820 1.00 79.81 85 SER A CA 1
ATOM 673 C C . SER A 1 85 ? 0.771 -6.589 11.829 1.00 79.81 85 SER A C 1
ATOM 675 O O . SER A 1 85 ? 0.036 -6.601 12.814 1.00 79.81 85 SER A O 1
ATOM 677 N N . LEU A 1 86 ? 0.457 -5.950 10.701 1.00 85.00 86 LEU A N 1
ATOM 678 C CA . LEU A 1 86 ? -0.835 -5.313 10.445 1.00 85.00 86 LEU A CA 1
ATOM 679 C C . LEU A 1 86 ? -1.516 -6.012 9.262 1.00 85.00 86 LEU A C 1
ATOM 681 O O . LEU A 1 86 ? -0.964 -6.092 8.165 1.00 85.00 86 LEU A O 1
ATOM 685 N N . ALA A 1 87 ? -2.733 -6.505 9.474 1.00 81.56 87 ALA A N 1
ATOM 686 C CA . ALA A 1 87 ? -3.570 -7.068 8.420 1.00 81.56 87 ALA A CA 1
ATOM 687 C C . ALA A 1 87 ? -4.831 -6.210 8.262 1.00 81.56 87 ALA A C 1
ATOM 689 O O . ALA A 1 87 ? -5.656 -6.145 9.171 1.00 81.56 87 ALA A O 1
ATOM 690 N N . LEU A 1 88 ? -4.982 -5.562 7.103 1.00 85.62 88 LEU A N 1
ATOM 691 C CA . LEU A 1 88 ? -6.166 -4.782 6.750 1.00 85.62 88 LEU A CA 1
ATOM 692 C C . LEU A 1 88 ? -6.944 -5.507 5.650 1.00 85.62 88 LEU A C 1
ATOM 694 O O . LEU A 1 88 ? -6.473 -5.643 4.520 1.00 85.62 88 LEU A O 1
ATOM 698 N N . THR A 1 89 ? -8.153 -5.953 5.983 1.00 80.25 89 THR A N 1
ATOM 699 C CA . THR A 1 89 ? -9.077 -6.582 5.033 1.00 80.25 89 THR A CA 1
ATOM 700 C C . THR A 1 89 ? -10.282 -5.680 4.806 1.00 80.25 89 THR A C 1
ATOM 702 O O . THR A 1 89 ? -10.943 -5.282 5.763 1.00 80.25 89 THR A O 1
ATOM 705 N N . VAL A 1 90 ? -10.585 -5.378 3.541 1.00 82.75 90 VAL A N 1
ATOM 706 C CA . VAL A 1 90 ? -11.723 -4.532 3.153 1.00 82.75 90 VAL A CA 1
ATOM 707 C C . VAL A 1 90 ? -12.657 -5.301 2.215 1.00 82.75 90 VAL A C 1
ATOM 709 O O . VAL A 1 90 ? -12.283 -5.677 1.100 1.00 82.75 90 VAL A O 1
ATOM 712 N N . GLY A 1 91 ? -13.900 -5.493 2.668 1.00 77.25 91 GLY A N 1
ATOM 713 C CA . GLY A 1 91 ? -14.939 -6.257 1.972 1.00 77.25 91 GLY A CA 1
ATOM 714 C C . GLY A 1 91 ? -14.997 -7.734 2.378 1.00 77.25 91 GLY A C 1
ATOM 715 O O . GLY A 1 91 ? -14.205 -8.217 3.186 1.00 77.25 91 GLY A O 1
ATOM 716 N N . SER A 1 92 ? -15.969 -8.464 1.829 1.00 68.62 92 SER A N 1
ATOM 717 C CA . SER A 1 92 ? -16.118 -9.903 2.059 1.00 68.62 92 SER A CA 1
ATOM 718 C C . SER A 1 92 ? -15.139 -10.677 1.178 1.00 68.62 92 SER A C 1
ATOM 720 O O . SER A 1 92 ? -15.417 -10.921 0.009 1.00 68.62 92 SER A O 1
ATOM 722 N N . LEU A 1 93 ? -13.988 -11.055 1.731 1.00 58.62 93 LEU A N 1
ATOM 723 C CA . LEU A 1 93 ? -13.081 -11.999 1.082 1.00 58.62 93 LEU A CA 1
ATOM 724 C C . LEU A 1 93 ? -13.434 -13.425 1.513 1.00 58.62 93 LEU A C 1
ATOM 726 O O . LEU A 1 93 ? -13.382 -13.742 2.702 1.00 58.62 93 LEU A O 1
ATOM 730 N N . ASP A 1 94 ? -13.723 -14.309 0.555 1.00 60.91 94 ASP A N 1
ATOM 731 C CA . ASP A 1 94 ? -13.895 -15.747 0.829 1.00 60.91 94 ASP A CA 1
ATOM 732 C C . ASP A 1 94 ? -12.626 -16.380 1.428 1.00 60.91 94 ASP A C 1
ATOM 734 O O . ASP A 1 94 ? -12.707 -17.328 2.204 1.00 60.91 94 ASP A O 1
ATOM 738 N N . ILE A 1 95 ? -11.465 -15.772 1.163 1.00 55.00 95 ILE A N 1
ATOM 739 C CA . ILE A 1 95 ? -10.136 -16.172 1.650 1.00 55.00 95 ILE A CA 1
ATOM 740 C C . ILE A 1 95 ? -10.030 -16.088 3.192 1.00 55.00 95 ILE A C 1
ATOM 742 O O . ILE A 1 95 ? -9.216 -16.785 3.789 1.00 55.00 95 ILE A O 1
ATOM 746 N N . TRP A 1 96 ? -10.875 -15.290 3.861 1.00 48.59 96 TRP A N 1
ATOM 747 C CA . TRP A 1 96 ? -10.805 -15.051 5.314 1.00 48.59 96 TRP A CA 1
ATOM 748 C C . TRP A 1 96 ? -12.040 -15.513 6.100 1.00 48.59 96 TRP A C 1
ATOM 750 O O . TRP A 1 96 ? -12.129 -15.263 7.305 1.00 48.59 96 TRP A O 1
ATOM 760 N N . LYS A 1 97 ? -12.967 -16.259 5.477 1.00 50.34 97 LYS A N 1
ATOM 761 C CA . LYS A 1 97 ? -14.131 -16.839 6.181 1.00 50.34 97 LYS A CA 1
ATOM 762 C C . LYS A 1 97 ? -13.746 -17.739 7.369 1.00 50.34 97 LYS A C 1
ATOM 764 O O . LYS A 1 97 ? -14.564 -17.913 8.266 1.00 50.34 97 LYS A O 1
ATOM 769 N N . HIS A 1 98 ? -12.511 -18.244 7.417 1.00 45.75 98 HIS A N 1
ATOM 770 C CA . HIS A 1 98 ? -12.008 -19.090 8.504 1.00 45.75 98 HIS A CA 1
ATOM 771 C C . HIS A 1 98 ? -11.410 -18.344 9.713 1.00 45.75 98 HIS A C 1
ATOM 773 O O . HIS A 1 98 ? -11.252 -18.964 10.757 1.00 45.75 98 HIS A O 1
ATOM 779 N N . ASN A 1 99 ? -11.132 -17.038 9.621 1.00 49.31 99 ASN A N 1
ATOM 780 C CA . ASN A 1 99 ? -10.466 -16.273 10.694 1.00 49.31 99 ASN A CA 1
ATOM 781 C C . ASN A 1 99 ? -11.325 -15.147 11.292 1.00 49.31 99 ASN A C 1
ATOM 783 O O . ASN A 1 99 ? -10.893 -14.463 12.218 1.00 49.31 99 ASN A O 1
ATOM 787 N N . ALA A 1 100 ? -12.545 -14.934 10.791 1.00 52.53 100 ALA A N 1
ATOM 788 C CA . ALA A 1 100 ? -13.477 -14.015 11.429 1.00 52.53 100 ALA A CA 1
ATOM 789 C C . ALA A 1 100 ? -13.987 -14.644 12.735 1.00 52.53 100 ALA A C 1
ATOM 791 O O . ALA A 1 100 ? -14.956 -15.406 12.727 1.00 52.53 100 ALA A O 1
ATOM 792 N N . ILE A 1 101 ? -13.339 -14.327 13.859 1.00 58.38 101 ILE A N 1
ATOM 793 C CA . ILE A 1 101 ? -13.867 -14.627 15.192 1.00 58.38 101 ILE A CA 1
ATOM 794 C C . ILE A 1 101 ? -15.186 -13.865 15.322 1.00 58.38 101 ILE A C 1
ATOM 796 O O . ILE A 1 101 ? -15.219 -12.656 15.551 1.00 58.38 101 ILE A O 1
ATOM 800 N N . LYS A 1 102 ? -16.299 -14.568 15.114 1.00 61.34 102 LYS A N 1
ATOM 801 C CA . LYS A 1 102 ? -17.625 -14.021 15.383 1.00 61.34 102 LYS A CA 1
ATOM 802 C C . LYS A 1 102 ? -17.836 -14.048 16.888 1.00 61.34 102 LYS A C 1
ATOM 804 O O . LYS A 1 102 ? -18.185 -15.086 17.446 1.00 61.34 102 LYS A O 1
ATOM 809 N N . PHE A 1 103 ? -17.631 -12.908 17.535 1.00 63.56 103 PHE A N 1
ATOM 810 C CA . PHE A 1 103 ? -18.096 -12.707 18.902 1.00 63.56 103 PHE A CA 1
ATOM 811 C C . PHE A 1 103 ? -19.626 -12.790 18.899 1.00 63.56 103 PHE A C 1
ATOM 813 O O . PHE A 1 103 ? -20.282 -12.138 18.079 1.00 63.56 103 PHE A O 1
ATOM 820 N N . LYS A 1 104 ? -20.213 -13.635 19.755 1.00 63.94 104 LYS A N 1
ATOM 821 C CA . LYS A 1 104 ? -21.669 -13.624 19.917 1.00 63.94 104 LYS A CA 1
ATOM 822 C C . LYS A 1 104 ? -22.053 -12.340 20.659 1.00 63.94 104 LYS A C 1
ATOM 824 O O . LYS A 1 104 ? -21.279 -11.864 21.491 1.00 63.94 104 LYS A O 1
ATOM 829 N N . PRO A 1 105 ? -23.239 -11.772 20.396 1.00 61.12 105 PRO A N 1
ATOM 830 C CA . PRO A 1 105 ? -23.757 -10.698 21.228 1.00 61.12 105 PRO A CA 1
ATOM 831 C C . PRO A 1 105 ? -23.828 -11.176 22.685 1.00 61.12 105 PRO A C 1
ATOM 833 O O . PRO A 1 105 ? -24.454 -12.199 22.955 1.00 61.12 105 PRO A O 1
ATOM 836 N N . PHE A 1 106 ? -23.206 -10.424 23.598 1.00 58.84 106 PHE A N 1
ATOM 837 C CA . PHE A 1 106 ? -23.312 -10.604 25.052 1.00 58.84 106 PHE A CA 1
ATOM 838 C C . PHE A 1 106 ? -22.549 -11.798 25.677 1.00 58.84 106 PHE A C 1
ATOM 840 O O . PHE A 1 106 ? -23.046 -12.432 26.605 1.00 58.84 106 PHE A O 1
ATOM 847 N N . ASP A 1 107 ? -21.323 -12.103 25.233 1.00 61.78 107 ASP A N 1
ATOM 848 C CA . ASP A 1 107 ? -20.425 -13.016 25.965 1.00 61.78 107 ASP A CA 1
ATOM 849 C C . ASP A 1 107 ? -19.058 -12.382 26.312 1.00 61.78 107 ASP A C 1
ATOM 851 O O . ASP A 1 107 ? -18.665 -11.342 25.783 1.00 61.78 107 ASP A O 1
ATOM 855 N N . ASN A 1 108 ? -18.319 -13.004 27.240 1.00 68.44 108 ASN A N 1
ATOM 856 C CA . ASN A 1 108 ? -16.966 -12.583 27.639 1.00 68.44 108 ASN A CA 1
ATOM 857 C C . ASN A 1 108 ? -15.891 -12.906 26.568 1.00 68.44 108 ASN A C 1
ATOM 859 O O . ASN A 1 108 ? -14.698 -12.821 26.871 1.00 68.44 108 ASN A O 1
ATOM 863 N N . ASN A 1 109 ? -16.240 -13.295 25.332 1.00 76.69 109 ASN A N 1
ATOM 864 C CA . ASN A 1 109 ? -15.241 -13.770 24.367 1.00 76.69 109 ASN A CA 1
ATOM 865 C C . ASN A 1 109 ? -14.265 -12.675 23.930 1.00 76.69 109 ASN A C 1
ATOM 867 O O . ASN A 1 109 ? -13.106 -12.991 23.687 1.00 76.69 109 ASN A O 1
ATOM 871 N N . THR A 1 110 ? -14.679 -11.405 23.882 1.00 77.88 110 THR A N 1
ATOM 872 C CA . THR A 1 110 ? -13.779 -10.274 23.582 1.00 77.88 110 THR A CA 1
ATOM 873 C C . THR A 1 110 ? -12.658 -10.163 24.622 1.00 77.88 110 THR A C 1
ATOM 875 O O . THR A 1 110 ? -11.495 -9.999 24.264 1.00 77.88 110 THR A O 1
ATOM 878 N N . LEU A 1 111 ? -12.996 -10.334 25.908 1.00 77.38 111 LEU A N 1
ATOM 879 C CA . LEU A 1 111 ? -12.030 -10.355 27.014 1.00 77.38 111 LEU A CA 1
ATOM 880 C C . LEU A 1 111 ? -11.157 -11.613 26.973 1.00 77.38 111 LEU A C 1
ATOM 882 O O . LEU A 1 111 ? -9.942 -11.514 27.086 1.00 77.38 111 LEU A O 1
ATOM 886 N N . LYS A 1 112 ? -11.748 -12.792 26.740 1.00 80.75 112 LYS A N 1
ATOM 887 C CA . LYS A 1 112 ? -10.989 -14.045 26.593 1.00 80.75 112 LYS A CA 1
ATOM 888 C C . LYS A 1 112 ? -9.978 -13.969 25.444 1.00 80.75 112 LYS A C 1
ATOM 890 O O . LYS A 1 112 ? -8.851 -14.427 25.580 1.00 80.75 112 LYS A O 1
ATOM 895 N N . PHE A 1 113 ? -10.371 -13.368 24.323 1.00 79.69 113 PHE A N 1
ATOM 896 C CA . PHE A 1 113 ? -9.478 -13.145 23.192 1.00 79.69 113 PHE A CA 1
ATOM 897 C C . PHE A 1 113 ? -8.330 -12.194 23.554 1.00 79.69 113 PHE A C 1
ATOM 899 O O . PHE A 1 113 ? -7.193 -12.469 23.187 1.00 79.69 113 PHE A O 1
ATOM 906 N N . ALA A 1 114 ? -8.603 -11.134 24.322 1.00 77.94 114 ALA A N 1
ATOM 907 C CA . ALA A 1 114 ? -7.567 -10.234 24.825 1.00 77.94 114 ALA A CA 1
ATOM 908 C C . ALA A 1 114 ? -6.528 -10.974 25.690 1.00 77.94 114 ALA A C 1
ATOM 910 O O . ALA A 1 114 ? -5.335 -10.809 25.457 1.00 77.94 114 ALA A O 1
ATOM 911 N N . TYR A 1 115 ? -6.960 -11.832 26.623 1.00 78.12 115 TYR A N 1
ATOM 912 C CA . TYR A 1 115 ? -6.038 -12.636 27.440 1.00 78.12 115 TYR A CA 1
ATOM 913 C C . TYR A 1 115 ? -5.174 -13.579 26.591 1.00 78.12 115 TYR A C 1
ATOM 915 O O . TYR A 1 115 ? -3.955 -13.602 26.744 1.00 78.12 115 TYR A O 1
ATOM 923 N N . ASN A 1 116 ? -5.779 -14.279 25.627 1.00 76.56 116 ASN A N 1
ATOM 924 C CA . ASN A 1 116 ? -5.046 -15.184 24.736 1.00 76.56 116 ASN A CA 1
ATOM 925 C C . ASN A 1 116 ? -3.969 -14.461 23.900 1.00 76.56 116 ASN A C 1
ATOM 927 O O . ASN A 1 116 ? -2.917 -15.034 23.613 1.00 76.56 116 ASN A O 1
ATOM 931 N N . LEU A 1 117 ? -4.227 -13.215 23.478 1.00 77.31 117 LEU A N 1
ATOM 932 C CA . LEU A 1 117 ? -3.245 -12.406 22.744 1.00 77.31 117 LEU A CA 1
ATOM 933 C C . LEU A 1 117 ? -2.020 -12.094 23.606 1.00 77.31 117 LEU A C 1
ATOM 935 O O . LEU A 1 117 ? -0.895 -12.194 23.122 1.00 77.31 117 LEU A O 1
ATOM 939 N N . THR A 1 118 ? -2.239 -11.755 24.876 1.00 72.94 118 THR A N 1
ATOM 940 C CA . THR A 1 118 ? -1.169 -11.428 25.824 1.00 72.94 118 THR A CA 1
ATOM 941 C C . THR A 1 118 ? -0.228 -12.606 26.047 1.00 72.94 118 THR A C 1
ATOM 943 O O . THR A 1 118 ? 0.985 -12.427 26.058 1.00 72.94 118 THR A O 1
ATOM 946 N N . GLU A 1 119 ? -0.770 -13.816 26.168 1.00 63.50 119 GLU A N 1
ATOM 947 C CA . GLU A 1 119 ? 0.024 -15.035 26.371 1.00 63.50 119 GLU A CA 1
ATOM 948 C C . GLU A 1 119 ? 0.875 -15.414 25.142 1.00 63.50 119 GLU A C 1
ATOM 950 O O . GLU A 1 119 ? 1.826 -16.184 25.258 1.00 63.50 119 GLU A O 1
ATOM 955 N N . SER A 1 120 ? 0.564 -14.860 23.963 1.00 60.81 120 SER A N 1
ATOM 956 C CA . SER A 1 120 ? 1.162 -15.263 22.682 1.00 60.81 120 SER A CA 1
ATOM 957 C C . SER A 1 120 ? 2.359 -14.409 22.227 1.00 60.81 120 SER A C 1
ATOM 959 O O . SER A 1 120 ? 2.991 -14.747 21.225 1.00 60.81 120 SER A O 1
ATOM 961 N N . ILE A 1 121 ? 2.686 -13.301 22.905 1.00 58.91 121 ILE A N 1
ATOM 962 C CA . ILE A 1 121 ? 3.771 -12.391 22.490 1.00 58.91 121 ILE A CA 1
ATOM 963 C C . ILE A 1 121 ? 5.064 -12.734 23.245 1.00 58.91 121 ILE A C 1
ATOM 965 O O . ILE A 1 121 ? 5.244 -12.342 24.393 1.00 58.91 121 ILE A O 1
ATOM 969 N N . THR A 1 122 ? 5.987 -13.441 22.585 1.00 56.50 122 THR A N 1
ATOM 970 C CA . THR A 1 122 ? 7.315 -13.794 23.136 1.00 56.50 122 THR A CA 1
ATOM 971 C C . THR A 1 122 ? 8.502 -13.229 22.347 1.00 56.50 122 THR A C 1
ATOM 973 O O . THR A 1 122 ? 9.646 -13.443 22.743 1.00 56.50 122 THR A O 1
ATOM 976 N N . ASP A 1 123 ? 8.277 -12.492 21.253 1.00 58.47 123 ASP A N 1
ATOM 977 C CA . ASP A 1 123 ? 9.362 -11.999 20.393 1.00 58.47 123 ASP A CA 1
ATOM 978 C C . ASP A 1 123 ? 9.679 -10.518 20.657 1.00 58.47 123 ASP A C 1
ATOM 980 O O . ASP A 1 123 ? 8.851 -9.634 20.432 1.00 58.47 123 ASP A O 1
ATOM 984 N N . ALA A 1 124 ? 10.898 -10.251 21.132 1.00 56.69 124 ALA A N 1
ATOM 985 C CA . ALA A 1 124 ? 11.394 -8.913 21.449 1.00 56.69 124 ALA A CA 1
ATOM 986 C C . ALA A 1 124 ? 11.709 -8.064 20.199 1.00 56.69 124 ALA A C 1
ATOM 988 O O . ALA A 1 124 ? 11.895 -6.857 20.325 1.00 56.69 124 ALA A O 1
ATOM 989 N N . ASN A 1 125 ? 11.767 -8.671 19.004 1.00 57.56 125 ASN A N 1
ATOM 990 C CA . ASN A 1 125 ? 12.042 -7.984 17.737 1.00 57.56 125 ASN A CA 1
ATOM 991 C C . ASN A 1 125 ? 11.105 -8.471 16.616 1.00 57.56 125 ASN A C 1
ATOM 993 O O . ASN A 1 125 ? 11.551 -9.124 15.664 1.00 57.56 125 ASN A O 1
ATOM 997 N N . PRO A 1 126 ? 9.804 -8.148 16.683 1.00 57.12 126 PRO A N 1
ATOM 998 C CA . PRO A 1 126 ? 8.850 -8.615 15.694 1.00 57.12 126 PRO A CA 1
ATOM 999 C C . PRO A 1 126 ? 9.190 -8.082 14.294 1.00 57.12 126 PRO A C 1
ATOM 1001 O O . PRO A 1 126 ? 9.155 -6.886 14.016 1.00 57.12 126 PRO A O 1
ATOM 1004 N N . LYS A 1 127 ? 9.488 -8.996 13.366 1.00 67.88 127 LYS A N 1
ATOM 1005 C CA . LYS A 1 127 ? 9.520 -8.704 11.926 1.00 67.88 127 LYS A CA 1
ATOM 1006 C C . LYS A 1 127 ? 8.086 -8.760 11.410 1.00 67.88 127 LYS A C 1
ATOM 1008 O O . LYS A 1 127 ? 7.616 -9.802 10.960 1.00 67.88 127 LYS A O 1
ATOM 1013 N N . GLY A 1 128 ? 7.371 -7.653 11.568 1.00 72.31 128 GLY A N 1
ATOM 1014 C CA . GLY A 1 128 ? 5.979 -7.530 11.159 1.00 72.31 128 GLY A CA 1
ATOM 1015 C C . GLY A 1 128 ? 5.771 -7.620 9.649 1.00 72.31 128 GLY A C 1
ATOM 1016 O O . GLY A 1 128 ? 6.563 -7.103 8.862 1.00 72.31 128 GLY A O 1
ATOM 1017 N N . ASN A 1 129 ? 4.663 -8.236 9.242 1.00 78.50 129 ASN A N 1
ATOM 1018 C CA . ASN A 1 129 ? 4.154 -8.163 7.877 1.00 78.50 129 ASN A CA 1
ATOM 1019 C C . ASN A 1 129 ? 3.036 -7.117 7.803 1.00 78.50 129 ASN A C 1
ATOM 1021 O O . ASN A 1 129 ? 2.156 -7.095 8.662 1.00 78.50 129 ASN A O 1
ATOM 1025 N N . PHE A 1 130 ? 3.011 -6.309 6.744 1.00 86.38 130 PHE A N 1
ATOM 1026 C CA . PHE A 1 130 ? 1.841 -5.500 6.401 1.00 86.38 130 PHE A CA 1
ATOM 1027 C C . PHE A 1 130 ? 1.124 -6.119 5.202 1.00 86.38 130 PHE A C 1
ATOM 1029 O O . PHE A 1 130 ? 1.711 -6.248 4.129 1.00 86.38 130 PHE A O 1
ATOM 1036 N N . THR A 1 131 ? -0.132 -6.532 5.384 1.00 82.69 131 THR A N 1
ATOM 1037 C CA . THR A 1 131 ? -0.955 -7.134 4.324 1.00 82.69 131 THR A CA 1
ATOM 1038 C C . THR A 1 131 ? -2.223 -6.317 4.120 1.00 82.69 131 THR A C 1
ATOM 1040 O O . THR A 1 131 ? -3.005 -6.139 5.052 1.00 82.69 131 THR A O 1
ATOM 1043 N N . ILE A 1 132 ? -2.444 -5.864 2.886 1.00 88.06 132 ILE A N 1
ATOM 1044 C CA . ILE A 1 132 ? -3.694 -5.237 2.450 1.00 88.06 132 ILE A CA 1
ATOM 1045 C C . ILE A 1 132 ? -4.395 -6.209 1.503 1.00 88.06 132 ILE A C 1
ATOM 1047 O O . ILE A 1 132 ? -3.815 -6.619 0.499 1.00 88.06 132 ILE A O 1
ATOM 1051 N N . ALA A 1 133 ? -5.649 -6.548 1.796 1.00 84.81 133 ALA A N 1
ATOM 1052 C CA . ALA A 1 133 ? -6.484 -7.356 0.917 1.00 84.81 133 ALA A CA 1
ATOM 1053 C C . ALA A 1 133 ? -7.814 -6.639 0.646 1.00 84.81 133 ALA A C 1
ATOM 1055 O O . ALA A 1 133 ? -8.555 -6.297 1.571 1.00 84.81 133 ALA A O 1
ATOM 1056 N N . VAL A 1 134 ? -8.113 -6.398 -0.633 1.00 87.44 134 VAL A N 1
ATOM 1057 C CA . VAL A 1 134 ? -9.271 -5.607 -1.070 1.00 87.44 134 VAL A CA 1
ATOM 1058 C C . VAL A 1 134 ? -10.087 -6.416 -2.063 1.00 87.44 134 VAL A C 1
ATOM 1060 O O . VAL A 1 134 ? -9.571 -6.846 -3.088 1.00 87.44 134 VAL A O 1
ATOM 1063 N N . ALA A 1 135 ? -11.368 -6.622 -1.759 1.00 85.81 135 ALA A N 1
ATOM 1064 C CA . ALA A 1 135 ? -12.243 -7.491 -2.553 1.00 85.81 135 ALA A CA 1
ATOM 1065 C C . ALA A 1 135 ? -12.632 -6.916 -3.924 1.00 85.81 135 ALA A C 1
ATOM 1067 O O . ALA A 1 135 ? -13.079 -7.646 -4.804 1.00 85.81 135 ALA A O 1
ATOM 1068 N N . ARG A 1 136 ? -12.542 -5.593 -4.081 1.00 86.69 136 ARG A N 1
ATOM 1069 C CA . ARG A 1 136 ? -12.966 -4.879 -5.289 1.00 86.69 136 ARG A CA 1
ATOM 1070 C C . ARG A 1 136 ? -11.857 -3.936 -5.744 1.00 86.69 136 ARG A C 1
ATOM 1072 O O . ARG A 1 136 ? -10.783 -4.383 -6.121 1.00 86.69 136 ARG A O 1
ATOM 1079 N N . ASN A 1 137 ? -12.106 -2.634 -5.680 1.00 88.94 137 ASN A N 1
ATOM 1080 C CA . ASN A 1 137 ? -11.200 -1.624 -6.202 1.00 88.94 137 ASN A CA 1
ATOM 1081 C C . ASN A 1 137 ? -10.284 -1.105 -5.093 1.00 88.94 137 ASN A C 1
ATOM 1083 O O . ASN A 1 137 ? -10.762 -0.732 -4.022 1.00 88.94 137 ASN A O 1
ATOM 1087 N N . PHE A 1 138 ? -8.989 -1.028 -5.382 1.00 94.81 138 PHE A N 1
ATOM 1088 C CA . PHE A 1 138 ? -8.018 -0.279 -4.592 1.00 94.81 138 PHE A CA 1
ATOM 1089 C C . PHE A 1 138 ? -7.539 0.906 -5.432 1.00 94.81 138 PHE A C 1
ATOM 1091 O O . PHE A 1 138 ? -6.978 0.714 -6.510 1.00 94.81 138 PHE A O 1
ATOM 1098 N N . SER A 1 139 ? -7.802 2.126 -4.967 1.00 92.44 139 SER A N 1
ATOM 1099 C CA . SER A 1 139 ? -7.431 3.359 -5.663 1.00 92.44 139 SER A CA 1
ATOM 1100 C C . SER A 1 139 ? -6.595 4.235 -4.746 1.00 92.44 139 SER A C 1
ATOM 1102 O O . SER A 1 139 ? -6.974 4.477 -3.602 1.00 92.44 139 SER A O 1
ATOM 1104 N N . THR A 1 140 ? -5.492 4.748 -5.280 1.00 94.75 140 THR A N 1
ATOM 1105 C CA . THR A 1 140 ? -4.596 5.669 -4.581 1.00 94.75 140 THR A CA 1
ATOM 1106 C C . THR A 1 140 ? -4.562 6.982 -5.348 1.00 94.75 140 THR A C 1
ATOM 1108 O O . THR A 1 140 ? -4.318 6.984 -6.551 1.00 94.75 140 THR A O 1
ATOM 1111 N N . TYR A 1 141 ? -4.778 8.098 -4.653 1.00 91.25 141 TYR A N 1
ATOM 1112 C CA . TYR A 1 141 ? -4.683 9.444 -5.217 1.00 91.25 141 TYR A CA 1
ATOM 1113 C C . TYR A 1 141 ? -3.598 10.211 -4.468 1.00 91.25 141 TYR A C 1
ATOM 1115 O O . TYR A 1 141 ? -3.713 10.431 -3.264 1.00 91.25 141 TYR A O 1
ATOM 1123 N N . VAL A 1 142 ? -2.547 10.621 -5.176 1.00 96.00 142 VAL A N 1
ATOM 1124 C CA . VAL A 1 142 ? -1.424 11.364 -4.597 1.00 96.00 142 VAL A CA 1
ATOM 1125 C C . VAL A 1 142 ? -1.266 12.674 -5.355 1.00 96.00 142 VAL A C 1
ATOM 1127 O O . VAL A 1 142 ? -1.090 12.669 -6.568 1.00 96.00 142 VAL A O 1
ATOM 1130 N N . ARG A 1 143 ? -1.372 13.806 -4.648 1.00 96.88 143 ARG A N 1
ATOM 1131 C CA . ARG A 1 143 ? -1.371 15.144 -5.269 1.00 96.88 143 ARG A CA 1
ATOM 1132 C C . ARG A 1 143 ? 0.016 15.695 -5.584 1.00 96.88 143 ARG A C 1
ATOM 1134 O O . ARG A 1 143 ? 0.123 16.543 -6.459 1.00 96.88 143 ARG A O 1
ATOM 1141 N N . SER A 1 144 ? 1.028 15.282 -4.825 1.00 97.06 144 SER A N 1
ATOM 1142 C CA . SER A 1 144 ? 2.385 15.824 -4.931 1.00 97.06 144 SER A CA 1
ATOM 1143 C C . SER A 1 144 ? 3.351 14.756 -5.424 1.00 97.06 144 SER A C 1
ATOM 1145 O O . SER A 1 144 ? 3.702 14.738 -6.596 1.00 97.06 144 SER A O 1
ATOM 1147 N N . GLU A 1 145 ? 3.755 13.841 -4.545 1.00 96.25 145 GLU A N 1
ATOM 1148 C CA . GLU A 1 145 ? 4.798 12.861 -4.833 1.00 96.25 145 GLU A CA 1
ATOM 1149 C C . GLU A 1 145 ? 4.482 11.528 -4.156 1.00 96.25 145 GLU A C 1
ATOM 1151 O O . GLU A 1 145 ? 4.014 11.498 -3.016 1.00 96.25 145 GLU A O 1
ATOM 1156 N N . MET A 1 146 ? 4.758 10.425 -4.854 1.00 97.31 146 MET A N 1
ATOM 1157 C CA . MET A 1 146 ? 4.722 9.073 -4.307 1.00 97.31 146 MET A CA 1
ATOM 1158 C C . MET A 1 146 ? 6.100 8.430 -4.468 1.00 97.31 146 MET A C 1
ATOM 1160 O O . MET A 1 146 ? 6.546 8.204 -5.590 1.00 97.31 146 MET A O 1
ATOM 1164 N N . THR A 1 147 ? 6.727 8.066 -3.349 1.00 95.75 147 THR A N 1
ATOM 1165 C CA . THR A 1 147 ? 8.034 7.393 -3.322 1.00 95.75 147 THR A CA 1
ATOM 1166 C C . THR A 1 147 ? 7.899 6.009 -2.703 1.00 95.75 147 THR A C 1
ATOM 1168 O O . THR A 1 147 ? 7.277 5.839 -1.658 1.00 95.75 147 THR A O 1
ATOM 1171 N N . THR A 1 148 ? 8.474 4.998 -3.358 1.00 95.44 148 THR A N 1
ATOM 1172 C CA . THR A 1 148 ? 8.454 3.601 -2.899 1.00 95.44 148 THR A CA 1
ATOM 1173 C C . THR A 1 148 ? 9.878 3.070 -2.806 1.00 95.44 148 THR A C 1
ATOM 1175 O O . THR A 1 148 ? 10.554 2.923 -3.820 1.00 95.44 148 THR A O 1
ATOM 1178 N N . ASN A 1 149 ? 10.324 2.749 -1.591 1.00 93.25 149 ASN A N 1
ATOM 1179 C CA . ASN A 1 149 ? 11.644 2.177 -1.331 1.00 93.25 149 ASN A CA 1
ATOM 1180 C C . ASN A 1 149 ? 11.506 0.695 -0.967 1.00 93.25 149 ASN A C 1
ATOM 1182 O O . ASN A 1 149 ? 10.813 0.353 -0.011 1.00 93.25 149 ASN A O 1
ATOM 1186 N N . VAL A 1 150 ? 12.172 -0.187 -1.717 1.00 94.94 150 VAL A N 1
ATOM 1187 C CA . VAL A 1 150 ? 12.157 -1.638 -1.477 1.00 94.94 150 VAL A CA 1
ATOM 1188 C C . VAL A 1 150 ? 13.589 -2.161 -1.435 1.00 94.94 150 VAL A C 1
ATOM 1190 O O . VAL A 1 150 ? 14.270 -2.192 -2.454 1.00 94.94 150 VAL A O 1
ATOM 1193 N N . THR A 1 151 ? 14.042 -2.609 -0.262 1.00 95.06 151 THR A N 1
ATOM 1194 C CA . THR A 1 151 ? 15.447 -3.000 -0.033 1.00 95.06 151 THR A CA 1
ATOM 1195 C C . THR A 1 151 ? 15.825 -4.331 -0.676 1.00 95.06 151 THR A C 1
ATOM 1197 O O . THR A 1 151 ? 16.969 -4.522 -1.077 1.00 95.06 151 THR A O 1
ATOM 1200 N N . ARG A 1 152 ? 14.882 -5.281 -0.743 1.00 95.00 152 ARG A N 1
ATOM 1201 C CA . ARG A 1 152 ? 15.168 -6.651 -1.195 1.00 95.00 152 ARG A CA 1
ATOM 1202 C C . ARG A 1 152 ? 14.579 -6.965 -2.564 1.00 95.00 152 ARG A C 1
ATOM 1204 O O . ARG A 1 152 ? 15.318 -7.223 -3.503 1.00 95.00 152 ARG A O 1
ATOM 1211 N N . SER A 1 153 ? 13.253 -7.011 -2.670 1.00 94.31 153 SER A N 1
ATOM 1212 C CA . SER A 1 153 ? 12.577 -7.475 -3.885 1.00 94.31 153 SER A CA 1
ATOM 1213 C C . SER A 1 153 ? 11.171 -6.904 -3.998 1.00 94.31 153 SER A C 1
ATOM 1215 O O . SER A 1 153 ? 10.411 -6.986 -3.034 1.00 94.31 153 SER A O 1
ATOM 1217 N N . SER A 1 154 ? 10.808 -6.426 -5.187 1.00 97.12 154 SER A N 1
ATOM 1218 C CA . SER A 1 154 ? 9.434 -6.085 -5.565 1.00 97.12 154 SER A CA 1
ATOM 1219 C C . SER A 1 154 ? 8.972 -7.021 -6.683 1.00 97.12 154 SER A C 1
ATOM 1221 O O . SER A 1 154 ? 9.744 -7.312 -7.597 1.00 97.12 154 SER A O 1
ATOM 1223 N N . ARG A 1 155 ? 7.734 -7.520 -6.604 1.00 96.44 155 ARG A N 1
ATOM 1224 C CA . ARG A 1 155 ? 7.103 -8.355 -7.637 1.00 96.44 155 ARG A CA 1
ATOM 1225 C C . ARG A 1 155 ? 5.701 -7.824 -7.914 1.00 96.44 155 ARG A C 1
ATOM 1227 O O . ARG A 1 155 ? 4.926 -7.637 -6.983 1.00 96.44 155 ARG A O 1
ATOM 1234 N N . LEU A 1 156 ? 5.382 -7.657 -9.194 1.00 96.81 156 LEU A N 1
ATOM 1235 C CA . LEU A 1 156 ? 4.068 -7.255 -9.680 1.00 96.81 156 LEU A CA 1
ATOM 1236 C C . LEU A 1 156 ? 3.469 -8.402 -10.500 1.00 96.81 156 LEU A C 1
ATOM 1238 O O . LEU A 1 156 ? 4.041 -8.789 -11.513 1.00 96.81 156 LEU A O 1
ATOM 1242 N N . ASN A 1 157 ? 2.334 -8.943 -10.057 1.00 96.12 157 ASN A N 1
ATOM 1243 C CA . ASN A 1 157 ? 1.570 -9.946 -10.799 1.00 96.12 157 ASN A CA 1
ATOM 1244 C C . ASN A 1 157 ? 0.219 -9.334 -11.180 1.00 96.12 157 ASN A C 1
ATOM 1246 O O . ASN A 1 157 ? -0.540 -8.945 -10.293 1.00 96.12 157 ASN A O 1
ATOM 1250 N N . ILE A 1 158 ? -0.080 -9.257 -12.476 1.00 97.19 158 ILE A N 1
ATOM 1251 C CA . ILE A 1 158 ? -1.329 -8.698 -13.006 1.00 97.19 158 ILE A CA 1
ATOM 1252 C C . ILE A 1 158 ? -2.046 -9.789 -13.799 1.00 97.19 158 ILE A C 1
ATOM 1254 O O . ILE A 1 158 ? -1.442 -10.412 -14.665 1.00 97.19 158 ILE A O 1
ATOM 1258 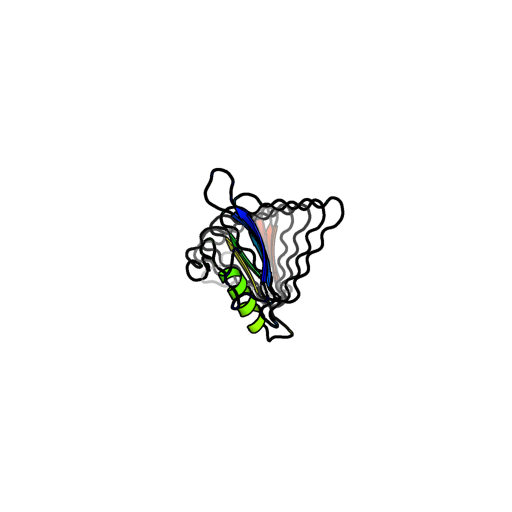N N . GLY A 1 159 ? -3.322 -10.036 -13.488 1.00 96.56 159 GLY A N 1
ATOM 1259 C CA . GLY A 1 159 ? -4.095 -11.114 -14.118 1.00 96.56 159 GLY A CA 1
ATOM 1260 C C . GLY A 1 159 ? -4.682 -10.773 -15.492 1.00 96.56 159 GLY A C 1
ATOM 1261 O O . GLY A 1 159 ? -5.015 -11.679 -16.245 1.00 96.56 159 GLY A O 1
ATOM 1262 N N . MET A 1 160 ? -4.830 -9.483 -15.811 1.00 96.88 160 MET A N 1
ATOM 1263 C CA . MET A 1 160 ? -5.372 -8.998 -17.088 1.00 96.88 160 MET A CA 1
ATOM 1264 C C . MET A 1 160 ? -4.466 -7.887 -17.652 1.00 96.88 160 MET A C 1
ATOM 1266 O O . MET A 1 160 ? -3.296 -8.136 -17.919 1.00 96.88 160 MET A O 1
ATOM 1270 N N . GLY A 1 161 ? -4.966 -6.659 -17.823 1.00 96.19 161 GLY A N 1
ATOM 1271 C CA . GLY A 1 161 ? -4.202 -5.549 -18.402 1.00 96.19 161 GLY A CA 1
ATOM 1272 C C . GLY A 1 161 ? -3.370 -4.758 -17.388 1.00 96.19 161 GLY A C 1
ATOM 1273 O O . GLY A 1 161 ? -3.805 -4.527 -16.260 1.00 96.19 161 GLY A O 1
ATOM 1274 N N . TYR A 1 162 ? -2.203 -4.280 -17.827 1.00 98.19 162 TYR A N 1
ATOM 1275 C CA . TYR A 1 162 ? -1.344 -3.355 -17.086 1.00 98.19 162 TYR A CA 1
ATOM 1276 C C . TYR A 1 162 ? -1.049 -2.122 -17.947 1.00 98.19 162 TYR A C 1
ATOM 1278 O O . TYR A 1 162 ? -0.353 -2.220 -18.954 1.00 98.19 162 TYR A O 1
ATOM 1286 N N . ASN A 1 163 ? -1.599 -0.969 -17.561 1.00 96.94 163 ASN A N 1
ATOM 1287 C CA . ASN A 1 163 ? -1.412 0.300 -18.265 1.00 96.94 163 ASN A CA 1
ATOM 1288 C C . ASN A 1 163 ? -0.523 1.229 -17.438 1.00 96.94 163 ASN A C 1
ATOM 1290 O O . ASN A 1 163 ? -0.728 1.371 -16.232 1.00 96.94 163 ASN A O 1
ATOM 1294 N N . VAL A 1 164 ? 0.434 1.880 -18.098 1.00 97.19 164 VAL A N 1
ATOM 1295 C CA . VAL A 1 164 ? 1.315 2.884 -17.496 1.00 97.19 164 VAL A CA 1
ATOM 1296 C C . VAL A 1 164 ? 1.242 4.140 -18.351 1.00 97.19 164 VAL A C 1
ATOM 1298 O O . VAL A 1 164 ? 1.750 4.152 -19.469 1.00 97.19 164 VAL A O 1
ATOM 1301 N N . ASP A 1 165 ? 0.611 5.179 -17.815 1.00 97.56 165 ASP A N 1
ATOM 1302 C CA . ASP A 1 165 ? 0.561 6.509 -18.419 1.00 97.56 165 ASP A CA 1
ATOM 1303 C C . ASP A 1 165 ? 1.462 7.458 -17.618 1.00 97.56 165 ASP A C 1
ATOM 1305 O O . ASP A 1 165 ? 1.431 7.472 -16.385 1.00 97.56 165 ASP A O 1
ATOM 1309 N N . VAL A 1 166 ? 2.312 8.209 -18.315 1.00 97.88 166 VAL A N 1
ATOM 1310 C CA . VAL A 1 166 ? 3.309 9.104 -17.722 1.00 97.88 166 VAL A CA 1
ATOM 1311 C C . VAL A 1 166 ? 3.253 10.430 -18.469 1.00 97.88 166 VAL A C 1
ATOM 1313 O O . VAL A 1 166 ? 3.602 10.500 -19.642 1.00 97.88 166 VAL A O 1
ATOM 1316 N N . GLY A 1 167 ? 2.864 11.504 -17.777 1.00 97.69 167 GLY A N 1
ATOM 1317 C CA . GLY A 1 167 ? 2.704 12.831 -18.392 1.00 97.69 167 GLY A CA 1
ATOM 1318 C C . GLY A 1 167 ? 4.013 13.536 -18.781 1.00 97.69 167 GLY A C 1
ATOM 1319 O O . GLY A 1 167 ? 3.984 14.579 -19.426 1.00 97.69 167 GLY A O 1
ATOM 1320 N N . SER A 1 168 ? 5.163 12.996 -18.376 1.00 97.94 168 SER A N 1
ATOM 1321 C CA . SER A 1 168 ? 6.493 13.528 -18.688 1.00 97.94 168 SER A CA 1
ATOM 1322 C C . SER A 1 168 ? 7.471 12.367 -18.926 1.00 97.94 168 SER A C 1
ATOM 1324 O O . SER A 1 168 ? 7.162 11.432 -19.660 1.00 97.94 168 SER A O 1
ATOM 1326 N N . ASN A 1 169 ? 8.658 12.396 -18.327 1.00 97.38 169 ASN A N 1
ATOM 1327 C CA . ASN A 1 169 ? 9.698 11.404 -18.572 1.00 97.38 169 ASN A CA 1
ATOM 1328 C C . ASN A 1 169 ? 9.476 10.110 -17.777 1.00 97.38 169 ASN A C 1
ATOM 1330 O O . ASN A 1 169 ? 9.310 10.139 -16.558 1.00 97.38 169 ASN A O 1
ATOM 1334 N N . LYS A 1 170 ? 9.598 8.964 -18.454 1.00 98.25 170 LYS A N 1
ATOM 1335 C CA . LYS A 1 170 ? 9.761 7.648 -17.823 1.00 98.25 170 LYS A CA 1
ATOM 1336 C C . LYS A 1 170 ? 11.240 7.254 -17.867 1.00 98.25 170 LYS A C 1
ATOM 1338 O O . LYS A 1 170 ? 11.806 7.135 -18.949 1.00 98.25 170 LYS A O 1
ATOM 1343 N N . ILE A 1 171 ? 11.864 7.048 -16.706 1.00 97.62 171 ILE A N 1
ATOM 1344 C CA . ILE A 1 171 ? 13.272 6.635 -16.594 1.00 97.62 171 ILE A CA 1
ATOM 1345 C C . ILE A 1 171 ? 13.342 5.294 -15.866 1.00 97.62 171 ILE A C 1
ATOM 1347 O O . ILE A 1 171 ? 12.956 5.196 -14.705 1.00 97.62 171 ILE A O 1
ATOM 1351 N N . GLU A 1 172 ? 13.898 4.281 -16.525 1.00 97.38 172 GLU A N 1
ATOM 1352 C CA . GLU A 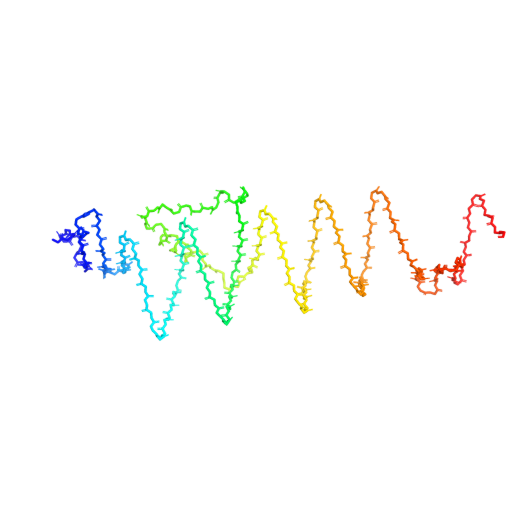1 172 ? 14.151 2.961 -15.945 1.00 97.38 172 GLU A CA 1
ATOM 1353 C C . GLU A 1 172 ? 15.659 2.693 -15.949 1.00 97.38 172 GLU A C 1
ATOM 1355 O O . GLU A 1 172 ? 16.312 2.763 -16.989 1.00 97.38 172 GLU A O 1
ATOM 1360 N N . ARG A 1 173 ? 16.235 2.408 -14.775 1.00 97.56 173 ARG A N 1
ATOM 1361 C CA . ARG A 1 173 ? 17.656 2.061 -14.629 1.00 97.56 173 ARG A CA 1
ATOM 1362 C C . ARG A 1 173 ? 17.781 0.662 -14.057 1.00 97.56 173 ARG A C 1
ATOM 1364 O O . ARG A 1 173 ? 17.224 0.367 -13.004 1.00 97.56 173 ARG A O 1
ATOM 1371 N N . VAL A 1 174 ? 18.547 -0.182 -14.739 1.00 97.88 174 VAL A N 1
ATOM 1372 C CA . VAL A 1 174 ? 18.766 -1.575 -14.353 1.00 97.88 174 VAL A CA 1
ATOM 1373 C C . VAL A 1 174 ? 20.266 -1.838 -14.314 1.00 97.88 174 VAL A C 1
ATOM 1375 O O . VAL A 1 174 ? 20.953 -1.670 -15.314 1.00 97.88 174 VAL A O 1
ATOM 1378 N N . HIS A 1 175 ? 20.779 -2.234 -13.148 1.00 97.62 175 HIS A N 1
ATOM 1379 C CA . HIS A 1 175 ? 22.225 -2.355 -12.918 1.00 97.62 175 HIS A CA 1
ATOM 1380 C C . HIS A 1 175 ? 22.835 -3.656 -13.447 1.00 97.62 175 HIS A C 1
ATOM 1382 O O . HIS A 1 175 ? 24.037 -3.707 -13.688 1.00 97.62 175 HIS A O 1
ATOM 1388 N N . LYS A 1 176 ? 22.033 -4.722 -13.559 1.00 98.12 176 LYS A N 1
ATOM 1389 C CA . LYS A 1 176 ? 22.511 -6.049 -13.974 1.00 98.12 176 LYS A CA 1
ATOM 1390 C C . LYS A 1 176 ? 21.961 -6.439 -15.338 1.00 98.12 176 LYS A C 1
ATOM 1392 O O . LYS A 1 176 ? 22.688 -6.401 -16.321 1.00 98.12 176 LYS A O 1
ATOM 1397 N N . SER A 1 177 ? 20.687 -6.810 -15.402 1.00 97.31 177 SER A N 1
ATOM 1398 C CA . SER A 1 177 ? 20.052 -7.272 -16.635 1.00 97.31 177 SER A CA 1
ATOM 1399 C C . SER A 1 177 ? 18.568 -6.927 -16.657 1.00 97.31 177 SER A C 1
ATOM 1401 O O . SER A 1 177 ? 17.895 -6.983 -15.629 1.00 97.31 177 SER A O 1
ATOM 1403 N N . SER A 1 178 ? 18.075 -6.587 -17.847 1.00 98.00 178 SER A N 1
ATOM 1404 C CA . SER A 1 178 ? 16.650 -6.465 -18.152 1.00 98.00 178 SER A CA 1
ATOM 1405 C C . SER A 1 178 ? 16.273 -7.550 -19.157 1.00 98.00 178 SER A C 1
ATOM 1407 O O . SER A 1 178 ? 17.050 -7.844 -20.066 1.00 98.00 178 SER A O 1
ATOM 1409 N N . TYR A 1 179 ? 15.106 -8.160 -18.973 1.00 97.25 179 TYR A N 1
ATOM 1410 C CA . TYR A 1 179 ? 14.575 -9.206 -19.839 1.00 97.25 179 TYR A CA 1
ATOM 1411 C C . TYR A 1 179 ? 13.087 -8.971 -20.058 1.00 97.25 179 TYR A C 1
ATOM 1413 O O . TYR A 1 179 ? 12.352 -8.690 -19.112 1.00 97.25 179 TYR A O 1
ATOM 1421 N N . GLU A 1 180 ? 12.648 -9.126 -21.301 1.00 97.19 180 GLU A N 1
ATOM 1422 C CA . GLU A 1 180 ? 11.255 -8.976 -21.688 1.00 97.19 180 GLU A CA 1
ATOM 1423 C C . GLU A 1 180 ? 10.873 -10.127 -22.613 1.00 97.19 180 GLU A C 1
ATOM 1425 O O . GLU A 1 180 ? 11.463 -10.307 -23.677 1.00 97.19 180 GLU A O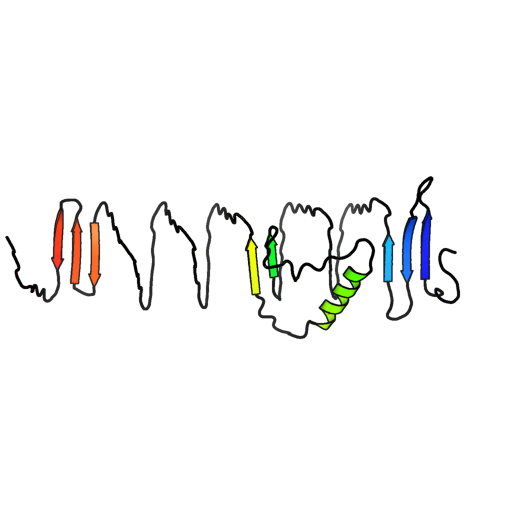 1
ATOM 1430 N N . SER A 1 181 ? 9.892 -10.916 -22.180 1.00 97.81 181 SER A N 1
ATOM 1431 C CA . SER A 1 181 ? 9.301 -11.991 -22.971 1.00 97.81 181 SER A CA 1
ATOM 1432 C C . SER A 1 181 ? 7.897 -11.582 -23.356 1.00 97.81 181 SER A C 1
ATOM 1434 O O . SER A 1 181 ? 7.078 -11.300 -22.484 1.00 97.81 181 SER A O 1
ATOM 1436 N N . ILE A 1 182 ? 7.614 -11.574 -24.652 1.00 97.94 182 ILE A N 1
ATOM 1437 C CA . ILE A 1 182 ? 6.324 -11.159 -25.196 1.00 97.94 182 ILE A CA 1
ATOM 1438 C C . ILE A 1 182 ? 5.806 -12.319 -26.031 1.00 97.94 182 ILE A C 1
ATOM 1440 O O . ILE A 1 182 ? 6.509 -12.798 -26.915 1.00 97.94 182 ILE A O 1
ATOM 1444 N N . GLY A 1 183 ? 4.606 -12.800 -25.702 1.00 97.94 183 GLY A N 1
ATOM 1445 C CA . GLY A 1 183 ? 4.005 -13.947 -26.390 1.00 97.94 183 GLY A CA 1
ATOM 1446 C C . GLY A 1 183 ? 3.547 -13.631 -27.815 1.00 97.94 183 GLY A C 1
ATOM 1447 O O . GLY A 1 183 ? 3.519 -14.523 -28.655 1.00 97.94 183 GLY A O 1
ATOM 1448 N N . GLU A 1 184 ? 3.220 -12.366 -28.084 1.00 98.06 184 GLU A N 1
ATOM 1449 C CA . GLU A 1 184 ? 2.771 -11.883 -29.392 1.00 98.06 184 GLU A CA 1
ATOM 1450 C C . GLU A 1 184 ? 3.641 -10.702 -29.862 1.00 98.06 184 GLU A C 1
ATOM 1452 O O . GLU A 1 184 ? 4.835 -10.861 -30.102 1.00 98.06 184 GLU A O 1
ATOM 1457 N N . ASN A 1 185 ? 3.075 -9.498 -29.984 1.00 97.69 185 ASN A N 1
ATOM 1458 C CA . ASN A 1 185 ? 3.731 -8.365 -30.632 1.00 97.69 185 ASN A CA 1
ATOM 1459 C C . ASN A 1 185 ? 4.343 -7.376 -29.635 1.00 97.69 185 ASN A C 1
ATOM 1461 O O . ASN A 1 185 ? 3.688 -6.949 -28.684 1.00 97.69 185 ASN A O 1
ATOM 1465 N N . LYS A 1 186 ? 5.566 -6.916 -29.930 1.00 98.00 186 LYS A N 1
ATOM 1466 C CA . LYS A 1 186 ? 6.162 -5.724 -29.313 1.00 98.00 186 LYS A CA 1
ATOM 1467 C C . LYS A 1 186 ? 6.085 -4.545 -30.275 1.00 98.00 186 LYS A C 1
ATOM 1469 O O . LYS A 1 186 ? 6.822 -4.508 -31.257 1.00 98.00 186 LYS A O 1
ATOM 1474 N N . LEU A 1 187 ? 5.234 -3.565 -29.984 1.00 97.19 187 LEU A N 1
ATOM 1475 C CA . LEU A 1 187 ? 5.155 -2.330 -30.763 1.00 97.19 187 LEU A CA 1
ATOM 1476 C C . LEU A 1 187 ? 5.914 -1.203 -30.054 1.00 97.19 187 LEU A C 1
ATOM 1478 O O . LEU A 1 187 ? 5.628 -0.883 -28.903 1.00 97.19 187 LEU A O 1
ATOM 1482 N N . LEU A 1 188 ? 6.843 -0.563 -30.765 1.00 97.00 188 LEU A N 1
ATOM 1483 C CA . LEU A 1 188 ? 7.495 0.670 -30.332 1.00 97.00 188 LEU A CA 1
ATOM 1484 C C . LEU A 1 188 ? 7.137 1.779 -31.318 1.00 97.00 188 LEU A C 1
ATOM 1486 O O . LEU A 1 188 ? 7.558 1.750 -32.471 1.00 97.00 188 LEU A O 1
ATOM 1490 N N . HIS A 1 189 ? 6.352 2.755 -30.866 1.00 96.75 189 HIS A N 1
ATOM 1491 C CA . HIS A 1 189 ? 6.020 3.937 -31.652 1.00 96.75 189 HIS A CA 1
ATOM 1492 C C . HIS A 1 189 ? 6.750 5.154 -31.084 1.00 96.75 189 HIS A C 1
ATOM 1494 O O . HIS A 1 189 ? 6.460 5.602 -29.975 1.00 96.75 189 HIS A O 1
ATOM 1500 N N . VAL A 1 190 ? 7.701 5.690 -31.847 1.00 97.75 190 VAL A N 1
ATOM 1501 C CA . VAL A 1 190 ? 8.576 6.784 -31.412 1.00 97.75 190 VAL A CA 1
ATOM 1502 C C . VAL A 1 190 ? 8.503 7.923 -32.421 1.00 97.75 190 VAL A C 1
ATOM 1504 O O . VAL A 1 190 ? 8.727 7.719 -33.608 1.00 97.75 190 VAL A O 1
ATOM 1507 N N . LYS A 1 191 ? 8.175 9.133 -31.950 1.00 97.69 191 LYS A N 1
ATOM 1508 C CA . LYS A 1 191 ? 7.860 10.273 -32.831 1.00 97.69 191 LYS A CA 1
ATOM 1509 C C . LYS A 1 191 ? 9.076 11.035 -33.363 1.00 97.69 191 LYS A C 1
ATOM 1511 O O . LYS A 1 191 ? 8.960 11.689 -34.392 1.00 97.69 191 LYS A O 1
ATOM 1516 N N . GLN A 1 192 ? 10.190 11.043 -32.627 1.00 98.00 192 GLN A N 1
ATOM 1517 C CA . GLN A 1 192 ? 11.349 11.891 -32.948 1.00 98.00 192 GLN A CA 1
ATOM 1518 C C . GLN A 1 192 ? 12.577 11.070 -33.340 1.00 98.00 192 GLN A C 1
ATOM 1520 O O . GLN A 1 192 ? 13.024 11.148 -34.480 1.00 98.00 192 GLN A O 1
ATOM 1525 N N . SER A 1 193 ? 13.116 10.286 -32.406 1.00 97.94 193 SER A N 1
ATOM 1526 C CA . SER A 1 193 ? 14.282 9.442 -32.651 1.00 97.94 193 SER A CA 1
ATOM 1527 C C . SER A 1 193 ? 14.214 8.189 -31.793 1.00 97.94 193 SER A C 1
ATOM 1529 O O . SER A 1 193 ? 13.900 8.276 -30.604 1.00 97.94 193 SER A O 1
ATOM 1531 N N . PHE A 1 194 ? 14.492 7.040 -32.402 1.00 98.38 194 PHE A N 1
ATOM 1532 C CA . PHE A 1 194 ? 14.644 5.772 -31.703 1.00 98.38 194 PHE A CA 1
ATOM 1533 C C . PHE A 1 194 ? 16.102 5.340 -31.766 1.00 98.38 194 PHE A C 1
ATOM 1535 O O . PHE A 1 194 ? 16.648 5.158 -32.852 1.00 98.38 194 PHE A O 1
ATOM 1542 N N . GLU A 1 195 ? 16.722 5.181 -30.603 1.00 97.88 195 GLU A N 1
ATOM 1543 C CA . GLU A 1 195 ? 18.149 4.927 -30.493 1.00 97.88 195 GLU A CA 1
ATOM 1544 C C . GLU A 1 195 ? 18.452 3.753 -29.562 1.00 97.88 195 GLU A C 1
ATOM 1546 O O . GLU A 1 195 ? 17.910 3.643 -28.462 1.00 97.88 195 GLU A O 1
ATOM 1551 N N . ILE A 1 196 ? 19.384 2.907 -29.995 1.00 97.69 196 ILE A N 1
ATOM 1552 C CA . ILE A 1 196 ? 19.996 1.846 -29.202 1.00 97.69 196 ILE A CA 1
ATOM 1553 C C . ILE A 1 196 ? 21.506 2.074 -29.230 1.00 97.69 196 ILE A C 1
ATOM 1555 O O . ILE A 1 196 ? 22.094 2.187 -30.305 1.00 97.69 196 ILE A O 1
ATOM 1559 N N . ARG A 1 197 ? 22.154 2.105 -28.062 1.00 97.12 197 ARG A N 1
ATOM 1560 C CA . ARG A 1 197 ? 23.617 2.217 -27.947 1.00 97.12 197 ARG A CA 1
ATOM 1561 C C . ARG A 1 197 ? 24.198 1.044 -27.169 1.00 97.12 197 ARG A C 1
ATOM 1563 O O . ARG A 1 197 ? 23.647 0.630 -26.152 1.00 97.12 197 ARG A O 1
ATOM 1570 N N . CYS A 1 198 ? 25.350 0.558 -27.618 1.00 96.00 198 CYS A N 1
ATOM 1571 C CA . CYS A 1 198 ? 26.153 -0.445 -26.928 1.00 96.00 198 CYS A CA 1
ATOM 1572 C C . CYS A 1 198 ? 27.639 -0.107 -27.106 1.00 96.00 198 CYS A C 1
ATOM 1574 O O . CYS A 1 198 ? 28.205 -0.287 -28.185 1.00 96.00 198 CYS A O 1
ATOM 1576 N N . GLY A 1 199 ? 28.283 0.422 -26.060 1.00 96.31 199 GLY A N 1
ATOM 1577 C CA . GLY A 1 199 ? 29.667 0.894 -26.153 1.00 96.31 199 GLY A CA 1
ATOM 1578 C C . GLY A 1 199 ? 29.843 1.941 -27.263 1.00 96.31 199 GLY A C 1
ATOM 1579 O O . GLY A 1 199 ? 29.176 2.971 -27.246 1.00 96.31 199 GLY A O 1
ATOM 1580 N N . LYS A 1 200 ? 30.734 1.668 -28.230 1.00 96.38 200 LYS A N 1
ATOM 1581 C CA . LYS A 1 200 ? 30.991 2.527 -29.408 1.00 96.38 200 LYS A CA 1
ATOM 1582 C C . LYS A 1 200 ? 30.039 2.274 -30.588 1.00 96.38 200 LYS A C 1
ATOM 1584 O O . LYS A 1 200 ? 30.207 2.901 -31.630 1.00 96.38 200 LYS A O 1
ATOM 1589 N N . SER A 1 201 ? 29.090 1.351 -30.450 1.00 97.88 201 SER A N 1
ATOM 1590 C CA . SER A 1 201 ? 28.131 1.008 -31.500 1.00 97.88 201 SER A CA 1
ATOM 1591 C C . SER A 1 201 ? 26.764 1.632 -31.228 1.00 97.88 201 SER A C 1
ATOM 1593 O O . SER A 1 201 ? 26.338 1.737 -30.073 1.00 97.88 201 SER A O 1
ATOM 1595 N N . SER A 1 202 ? 26.055 2.008 -32.290 1.00 97.75 202 SER A N 1
ATOM 1596 C CA . SER A 1 202 ? 24.712 2.580 -32.208 1.00 97.75 202 SER A CA 1
ATOM 1597 C C . SER A 1 202 ? 23.838 2.201 -33.399 1.00 97.75 202 SER A C 1
ATOM 1599 O O . SER A 1 202 ? 24.316 2.037 -34.521 1.00 97.75 202 SER A O 1
ATOM 1601 N N . PHE A 1 203 ? 22.538 2.134 -3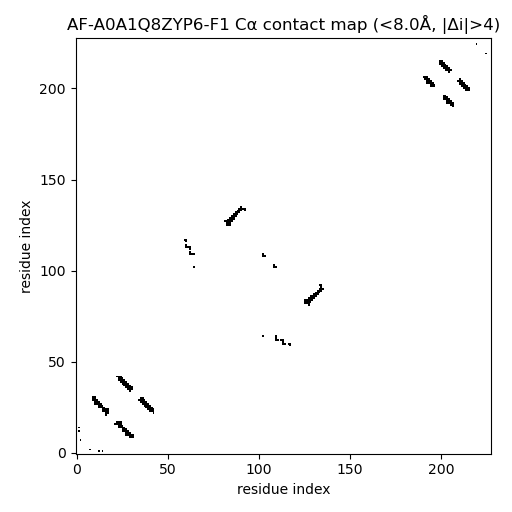3.140 1.00 98.00 203 PHE A N 1
ATOM 1602 C CA . PHE A 1 203 ? 21.474 2.096 -34.133 1.00 98.00 203 PHE A CA 1
ATOM 1603 C C . PHE A 1 203 ? 20.549 3.281 -33.868 1.00 98.00 203 PHE A C 1
ATOM 1605 O O . PHE A 1 203 ? 20.085 3.434 -32.737 1.00 98.00 203 PHE A O 1
ATOM 1612 N N . VAL A 1 204 ? 20.288 4.109 -34.879 1.00 98.12 204 VAL A N 1
ATOM 1613 C CA . VAL A 1 204 ? 19.430 5.294 -34.754 1.00 98.12 204 VAL A CA 1
ATOM 1614 C C . VAL A 1 204 ? 18.457 5.362 -35.925 1.00 98.12 204 VAL A C 1
ATOM 1616 O O . VAL A 1 204 ? 18.868 5.299 -37.081 1.00 98.12 204 VAL A O 1
ATOM 1619 N N . MET A 1 205 ? 17.172 5.525 -35.624 1.00 98.44 205 MET A N 1
ATOM 1620 C CA . MET A 1 205 ? 16.132 5.875 -36.592 1.00 98.44 205 MET A CA 1
ATOM 1621 C C . MET A 1 205 ? 15.652 7.295 -36.321 1.00 98.44 205 MET A C 1
ATOM 1623 O O . MET A 1 205 ? 15.367 7.650 -35.174 1.00 98.44 205 MET A O 1
ATOM 1627 N N . HIS A 1 206 ? 15.523 8.085 -37.380 1.00 98.19 206 HIS A N 1
ATOM 1628 C CA . HIS A 1 206 ? 15.084 9.476 -37.322 1.00 98.19 206 HIS A CA 1
ATOM 1629 C C . HIS A 1 206 ? 13.689 9.649 -37.916 1.00 98.19 206 HIS A C 1
ATOM 1631 O O . HIS A 1 206 ? 13.248 8.869 -38.762 1.00 98.19 206 HIS A O 1
ATOM 1637 N N . ARG A 1 207 ? 12.990 10.709 -37.497 1.00 98.06 207 ARG A N 1
ATOM 1638 C CA . ARG A 1 207 ? 11.638 11.042 -37.981 1.00 98.06 207 ARG A CA 1
ATOM 1639 C C . ARG A 1 207 ? 11.539 11.271 -39.495 1.00 98.06 207 ARG A C 1
ATOM 1641 O O . ARG A 1 207 ? 10.446 11.194 -40.040 1.00 98.06 207 ARG A O 1
ATOM 1648 N N . ASP A 1 208 ? 12.645 11.623 -40.147 1.00 97.25 208 ASP A N 1
ATOM 1649 C CA . ASP A 1 208 ? 12.733 11.884 -41.590 1.00 97.25 208 ASP A CA 1
ATOM 1650 C C . ASP A 1 208 ? 12.978 10.606 -42.412 1.00 97.25 208 ASP A C 1
ATOM 1652 O O . ASP A 1 208 ? 13.082 10.666 -43.634 1.00 97.25 208 ASP A O 1
ATOM 1656 N N . GLY A 1 209 ? 13.051 9.447 -41.749 1.00 95.50 209 GLY A N 1
ATOM 1657 C CA . GLY A 1 209 ? 13.287 8.151 -42.373 1.00 95.50 209 GLY A CA 1
ATOM 1658 C C . GLY A 1 209 ? 14.761 7.757 -42.471 1.00 95.50 209 GLY A C 1
ATOM 1659 O O . GLY A 1 209 ? 15.044 6.634 -42.888 1.00 95.50 209 GLY A O 1
ATOM 1660 N N . LYS A 1 210 ? 15.710 8.615 -42.063 1.00 97.31 210 LYS A N 1
ATOM 1661 C CA . LYS A 1 210 ? 17.132 8.249 -42.021 1.00 97.31 210 LYS A CA 1
ATOM 1662 C C . LYS A 1 210 ? 17.368 7.145 -40.982 1.00 97.31 210 LYS A C 1
ATOM 1664 O O . LYS A 1 210 ? 16.911 7.241 -39.840 1.00 97.31 210 LYS A O 1
ATOM 1669 N N . ILE A 1 211 ? 18.128 6.119 -41.367 1.00 97.69 211 ILE A N 1
ATOM 1670 C CA . ILE A 1 211 ? 18.587 5.039 -40.484 1.00 97.69 211 ILE A CA 1
ATOM 1671 C C . ILE A 1 211 ? 20.115 5.056 -40.452 1.00 97.69 211 ILE A C 1
ATOM 1673 O O . ILE A 1 211 ? 20.760 5.031 -41.498 1.00 97.69 211 ILE A O 1
ATOM 1677 N N . GLU A 1 212 ? 20.694 5.093 -39.255 1.00 96.62 212 GLU A N 1
ATOM 1678 C CA . GLU A 1 212 ? 22.141 5.097 -39.033 1.00 96.62 212 GLU A CA 1
ATOM 1679 C C . GLU A 1 212 ? 22.555 3.874 -38.218 1.00 96.62 212 GLU A C 1
ATOM 1681 O O . GLU A 1 212 ? 22.059 3.647 -37.113 1.00 96.62 212 GLU A O 1
ATOM 1686 N N . ILE A 1 213 ? 23.489 3.097 -38.764 1.00 96.25 213 ILE A N 1
ATOM 1687 C CA . ILE A 1 213 ? 24.102 1.943 -38.105 1.00 96.25 213 ILE A CA 1
ATOM 1688 C C . ILE A 1 213 ? 25.603 2.212 -38.045 1.00 96.25 213 ILE A C 1
ATOM 1690 O O . ILE A 1 213 ? 26.265 2.248 -39.079 1.00 96.25 213 ILE A O 1
ATOM 1694 N N . SER A 1 214 ? 26.132 2.397 -36.837 1.00 95.81 214 SER A N 1
ATOM 1695 C CA . SER A 1 214 ? 27.526 2.794 -36.608 1.00 95.81 214 SER A CA 1
ATOM 1696 C C . SER A 1 214 ? 28.200 1.862 -35.605 1.00 95.81 214 SER A C 1
ATOM 1698 O O . SER A 1 214 ? 27.575 1.406 -34.647 1.00 95.81 214 SER A O 1
ATOM 1700 N N . GLY A 1 215 ? 29.490 1.591 -35.800 1.00 96.19 215 GLY A N 1
ATOM 1701 C CA . GLY A 1 215 ? 30.307 0.770 -34.907 1.00 96.19 215 GLY A CA 1
ATOM 1702 C C . GLY A 1 215 ? 31.755 0.677 -35.387 1.00 96.19 215 GLY A C 1
ATOM 1703 O O . GLY A 1 215 ? 32.086 1.162 -36.464 1.00 96.19 215 GLY A O 1
ATOM 1704 N N . VAL A 1 216 ? 32.628 0.051 -34.590 1.00 96.94 216 VAL A N 1
ATOM 1705 C CA . VAL A 1 216 ? 34.050 -0.144 -34.957 1.00 96.94 216 VAL A CA 1
ATOM 1706 C C . VAL A 1 216 ? 34.192 -1.099 -36.148 1.00 96.94 216 VAL A C 1
ATOM 1708 O O . VAL A 1 216 ? 35.001 -0.868 -37.038 1.00 96.94 216 VAL A O 1
ATOM 1711 N N . VAL A 1 217 ? 33.389 -2.164 -36.163 1.00 94.56 217 VAL A N 1
ATOM 1712 C CA . VAL A 1 217 ? 33.262 -3.121 -37.265 1.00 94.56 217 VAL A CA 1
ATOM 1713 C C . VAL A 1 217 ? 31.776 -3.428 -37.417 1.00 94.56 217 VAL A C 1
ATOM 1715 O O . VAL A 1 217 ? 31.124 -3.787 -36.435 1.00 94.56 217 VAL A O 1
ATOM 1718 N N . VAL A 1 218 ? 31.240 -3.288 -38.630 1.00 93.88 218 VAL A N 1
ATOM 1719 C CA . VAL A 1 218 ? 29.848 -3.626 -38.958 1.00 93.88 218 VAL A CA 1
ATOM 1720 C C . VAL A 1 218 ? 29.863 -4.776 -39.959 1.00 93.88 218 VAL A C 1
ATOM 1722 O O . VAL A 1 218 ? 30.107 -4.579 -41.145 1.00 93.88 218 VAL A O 1
ATOM 1725 N N . ASN A 1 219 ? 29.621 -5.992 -39.472 1.00 91.12 219 ASN A N 1
ATOM 1726 C CA . ASN A 1 219 ? 29.498 -7.17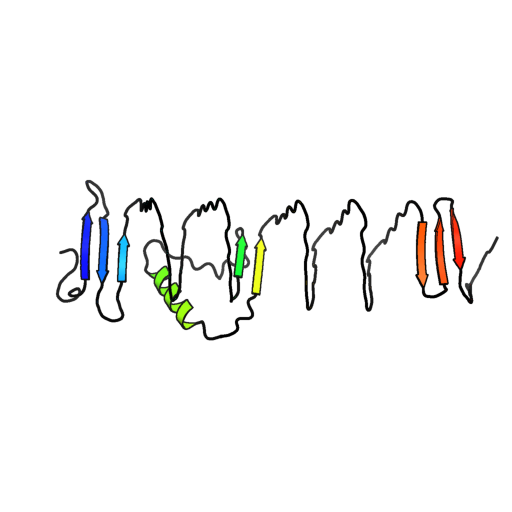3 -40.321 1.00 91.12 219 ASN A CA 1
ATOM 1727 C C . ASN A 1 219 ? 28.033 -7.353 -40.725 1.00 91.12 219 ASN A C 1
ATOM 1729 O O . ASN A 1 219 ? 27.173 -7.513 -39.860 1.00 91.12 219 ASN A O 1
ATOM 1733 N N . ILE A 1 220 ? 27.757 -7.363 -42.028 1.00 91.25 220 ILE A N 1
ATOM 1734 C CA . ILE A 1 220 ? 26.425 -7.632 -42.580 1.00 91.25 220 ILE A CA 1
ATOM 1735 C C . ILE A 1 220 ? 26.507 -8.945 -43.356 1.00 91.25 220 ILE A C 1
ATOM 1737 O O . ILE A 1 220 ? 27.239 -9.041 -44.339 1.00 91.25 220 ILE A O 1
ATOM 1741 N N . SER A 1 221 ? 25.778 -9.968 -42.913 1.00 90.44 221 SER A N 1
ATOM 1742 C CA . SER A 1 221 ? 25.776 -11.290 -43.540 1.00 90.44 221 SER A CA 1
ATOM 1743 C C . SER A 1 221 ? 24.363 -11.861 -43.638 1.00 90.44 221 SER A C 1
ATOM 1745 O O . SER A 1 221 ? 23.493 -11.595 -42.812 1.00 90.44 221 SER A O 1
ATOM 1747 N N . GLY A 1 222 ? 24.122 -12.647 -44.684 1.00 90.06 222 GLY A N 1
ATOM 1748 C CA . GLY A 1 222 ? 22.839 -13.291 -44.945 1.00 90.06 222 GLY A CA 1
ATOM 1749 C C . GLY A 1 222 ? 22.872 -14.064 -46.261 1.00 90.06 222 GLY A C 1
ATOM 1750 O O . GLY A 1 222 ? 23.782 -13.879 -47.064 1.00 90.06 222 GLY A O 1
ATOM 1751 N N . LYS A 1 223 ? 21.867 -14.918 -46.508 1.00 92.88 223 LYS A N 1
ATOM 1752 C CA . LYS A 1 223 ? 21.738 -15.650 -47.789 1.00 92.88 223 LYS A CA 1
ATOM 1753 C C . LYS A 1 223 ? 21.625 -14.710 -48.999 1.00 92.88 223 LYS A C 1
ATOM 1755 O O . LYS A 1 223 ? 21.988 -15.090 -50.105 1.00 92.88 223 LYS A O 1
ATOM 1760 N N . ARG A 1 224 ? 21.106 -13.498 -48.788 1.00 91.62 224 ARG A N 1
ATOM 1761 C CA . ARG A 1 224 ? 21.054 -12.401 -49.755 1.00 91.62 224 ARG A CA 1
ATOM 1762 C C . ARG A 1 224 ? 21.097 -11.087 -48.985 1.00 91.62 224 ARG A C 1
ATOM 1764 O O . ARG A 1 224 ? 20.318 -10.910 -48.052 1.00 91.62 224 ARG A O 1
ATOM 1771 N N . VAL A 1 225 ? 21.983 -10.186 -49.386 1.00 90.31 225 VAL A N 1
ATOM 1772 C CA . VAL A 1 225 ? 22.098 -8.830 -48.842 1.00 90.31 225 VAL A CA 1
ATOM 1773 C C . VAL A 1 225 ? 21.994 -7.881 -50.030 1.00 90.31 225 VAL A C 1
ATOM 1775 O O . VAL A 1 225 ? 22.802 -7.976 -50.948 1.00 90.31 225 VAL A O 1
ATOM 1778 N N . ASN A 1 226 ? 20.983 -7.013 -50.045 1.00 84.12 226 ASN A N 1
ATOM 1779 C CA . ASN A 1 226 ? 20.852 -5.966 -51.058 1.00 84.12 226 ASN A CA 1
ATOM 1780 C C . ASN A 1 226 ? 21.129 -4.626 -50.369 1.00 84.12 226 ASN A C 1
ATOM 1782 O O . ASN A 1 226 ? 20.421 -4.274 -49.426 1.00 84.12 226 ASN A O 1
ATOM 1786 N N . ILE A 1 227 ? 22.151 -3.913 -50.828 1.00 83.75 227 ILE A N 1
ATOM 1787 C CA . ILE A 1 227 ? 22.481 -2.552 -50.399 1.00 83.75 227 ILE A CA 1
ATOM 1788 C C . ILE A 1 227 ? 22.424 -1.728 -51.683 1.00 83.75 227 ILE A C 1
ATOM 1790 O O . ILE A 1 227 ? 23.400 -1.694 -52.428 1.00 83.75 227 ILE A O 1
ATOM 1794 N N . ASN A 1 228 ? 21.243 -1.189 -51.983 1.00 61.88 228 ASN A N 1
ATOM 1795 C CA . ASN A 1 228 ? 20.991 -0.328 -53.138 1.00 61.88 228 ASN A CA 1
ATOM 1796 C C . ASN A 1 228 ? 20.696 1.084 -52.652 1.00 61.88 228 ASN A C 1
ATOM 1798 O O . ASN A 1 228 ? 19.944 1.189 -51.655 1.00 61.88 228 ASN A O 1
#

Sequence (228 aa):
MPYDLPANKTKSVFRTNTHKGRGFNELTFEDENGNEKIYVHAQKDHEVHVENNAAKRVDSSYVESIGRSKYTEISRNSDTVVGGSLALTVGSLDIWKHNAIKFKPFDNNTLKFAYNLTESITDANPKGNFTIAVARNFSTYVRSEMTTNVTRSSRLNIGMGYNVDVGSNKIERVHKSSYESIGENKLLHVKQSFEIRCGKSSFVMHRDGKIEISGVVVNISGKRVNIN

Organism: NCBI:txid1867956

Mean predicted aligned error: 9.16 Å

Foldseek 3Di:
DVDDPDVQVQKDKDKDADDPDHDIWIWMFGDPPPPTDTDTDDPPDDDDDDPDDDDDDDPAFDFDDDPPDDDDDDPDDDDDDDQAADEAEEDDDPVCPPPPPDDDPDDCVRVVVRVVRRVPDDDPRHPYHYHYHYPDDDDDDDDPDDDDDDDPDDDDDDPDDDDDDDPDDDDDDDDPDDDDDDPDDDDDDDQAKDKDDDVQWIWMAGNVGDTDTDDPDDDDDDPDDDDD

Radius of gyration: 33.1 Å; Cα contacts (8 Å, |Δi|>4): 159; chains: 1; bounding box: 76×38×103 Å